Protein AF-A0A9P1BXY3-F1 (afdb_monomer_lite)

Secondary structure (DSSP, 8-state):
-------------TT-----HHHHHHHHHTTSS-HHHHHHHHHHHHHHHHHHHHHHHHHHHHHHHHHHHHHHHHHHTT---SPPP-----THHHHHHHHHHHHHHHHHHHSSS---EEEEE--TTSPPPBHHHHGGGTT-B-TT-S-SSHHHHHHHHHHTT---SEEE---STT-SEESSSEEE----SS-TTTPBPPTT-EEEEEBPPP---

Foldseek 3Di:
DDPPPPPPPPPPQLQDDLCALVNLVVCVVVVVDDPVVSVVVNVVSVVVVVVVVVVVVVVVVVVVVVVVVVVVVVVVVPDPDDDDDPDDDDPPPVVVVVVVVVVVVVVVVVVPAQWQFHKQADDVPDFFDFLQVVLVQQQGFDLVPADPDPVSVCVNCVVSVQDACEEDQDADLQPQKDLRHHGHRHYDRDDNRRDGDDHSMIGGTGHHHRPPD

Organism: NCBI:txid2562237

pLDDT: mean 72.39, std 20.64, range [26.22, 95.56]

Radius of gyration: 24.83 Å; chains: 1; bounding box: 67×44×67 Å

Structure (mmCIF, N/CA/C/O backbone):
data_AF-A0A9P1BXY3-F1
#
_entry.id   AF-A0A9P1BXY3-F1
#
loop_
_atom_site.group_PDB
_atom_site.id
_atom_site.type_symbol
_atom_site.label_atom_id
_atom_site.label_alt_id
_atom_site.label_comp_id
_atom_site.label_asym_id
_atom_site.label_entity_id
_atom_site.label_seq_id
_atom_site.pdbx_PDB_ins_code
_atom_site.Cartn_x
_atom_site.Cartn_y
_atom_site.Cartn_z
_atom_site.occupancy
_atom_site.B_iso_or_equiv
_atom_site.auth_seq_id
_atom_site.auth_comp_id
_atom_site.auth_asym_id
_atom_site.auth_atom_id
_atom_site.pdbx_PDB_model_num
ATOM 1 N N . MET A 1 1 ? 31.381 -21.184 -16.260 1.00 34.25 1 MET A N 1
ATOM 2 C CA . MET A 1 1 ? 30.244 -21.634 -15.432 1.00 34.25 1 MET A CA 1
ATOM 3 C C . MET A 1 1 ? 30.093 -20.609 -14.327 1.00 34.25 1 MET A C 1
ATOM 5 O O . MET A 1 1 ? 30.978 -20.531 -13.490 1.00 34.25 1 MET A O 1
ATOM 9 N N . TRP A 1 2 ? 29.077 -19.753 -14.406 1.00 27.80 2 TRP A N 1
ATOM 10 C CA . TRP A 1 2 ? 28.816 -18.703 -13.421 1.00 27.80 2 TRP A CA 1
ATOM 11 C C . TRP A 1 2 ? 27.475 -19.039 -12.772 1.00 27.80 2 TRP A C 1
ATOM 13 O O . TRP A 1 2 ? 26.447 -19.002 -13.444 1.00 27.80 2 TRP A O 1
ATOM 23 N N . GLU A 1 3 ? 27.490 -19.439 -11.504 1.00 30.25 3 GLU A N 1
ATOM 24 C CA . GLU A 1 3 ? 26.276 -19.575 -10.701 1.00 30.25 3 GLU A CA 1
ATOM 25 C C . GLU A 1 3 ? 25.831 -18.168 -10.293 1.00 30.25 3 GLU A C 1
ATOM 27 O O . GLU A 1 3 ? 26.388 -17.555 -9.382 1.00 30.25 3 GLU A O 1
ATOM 32 N N . ALA A 1 4 ? 24.853 -17.617 -11.010 1.00 31.78 4 ALA A N 1
ATOM 33 C CA . ALA A 1 4 ? 24.177 -16.392 -10.609 1.00 31.78 4 ALA A CA 1
ATOM 34 C C . ALA A 1 4 ? 23.256 -16.710 -9.420 1.00 31.78 4 ALA A C 1
ATOM 36 O O . ALA A 1 4 ? 22.075 -17.009 -9.585 1.00 31.78 4 ALA A O 1
ATOM 37 N N . GLY A 1 5 ? 23.816 -16.694 -8.210 1.00 26.47 5 GLY A N 1
ATOM 38 C CA . GLY A 1 5 ? 23.036 -16.739 -6.981 1.00 26.47 5 GLY A CA 1
ATOM 39 C C . GLY A 1 5 ? 22.174 -15.484 -6.888 1.00 26.47 5 GLY A C 1
ATOM 40 O O . GLY A 1 5 ? 22.693 -14.391 -6.661 1.00 26.47 5 GLY A O 1
ATOM 41 N N . ILE A 1 6 ? 20.860 -15.630 -7.069 1.00 27.89 6 ILE A N 1
ATOM 42 C CA . ILE A 1 6 ? 19.897 -14.564 -6.785 1.00 27.89 6 ILE A CA 1
ATOM 43 C C . ILE A 1 6 ? 19.942 -14.325 -5.276 1.00 27.89 6 ILE A C 1
ATOM 45 O O . ILE A 1 6 ? 19.332 -15.043 -4.482 1.00 27.89 6 ILE A O 1
ATOM 49 N N . ARG A 1 7 ? 20.720 -13.324 -4.869 1.00 26.22 7 ARG A N 1
ATOM 50 C CA . ARG A 1 7 ? 20.740 -12.816 -3.505 1.00 26.22 7 ARG A CA 1
ATOM 51 C C . ARG A 1 7 ? 19.451 -12.021 -3.324 1.00 26.22 7 ARG A C 1
ATOM 53 O O . ARG A 1 7 ? 19.393 -10.849 -3.677 1.00 26.22 7 ARG A O 1
ATOM 60 N N . MET A 1 8 ? 18.399 -12.670 -2.828 1.00 30.39 8 MET A N 1
ATOM 61 C CA . MET A 1 8 ? 17.238 -11.942 -2.322 1.00 30.39 8 MET A CA 1
ATOM 62 C C . MET A 1 8 ? 17.687 -11.208 -1.059 1.00 30.39 8 MET A C 1
ATOM 64 O O . MET A 1 8 ? 17.700 -11.773 0.032 1.00 30.39 8 MET A O 1
ATOM 68 N N . GLU A 1 9 ? 18.147 -9.967 -1.218 1.00 29.34 9 GLU A N 1
ATOM 69 C CA . GLU A 1 9 ? 18.295 -9.056 -0.092 1.00 29.34 9 GLU A CA 1
ATOM 70 C C . GLU A 1 9 ? 16.908 -8.870 0.516 1.00 29.34 9 GLU A C 1
ATOM 72 O O . GLU A 1 9 ? 16.022 -8.255 -0.066 1.00 29.34 9 GLU A O 1
ATOM 77 N N . THR A 1 10 ? 16.712 -9.451 1.697 1.00 33.19 10 THR A N 1
ATOM 78 C CA . THR A 1 10 ? 15.476 -9.415 2.482 1.00 33.19 10 THR A CA 1
ATOM 79 C C . THR A 1 10 ? 15.229 -8.037 3.100 1.00 33.19 10 THR A C 1
ATOM 81 O O . THR A 1 10 ? 14.820 -7.935 4.258 1.00 33.19 10 THR A O 1
ATOM 84 N N . ASN A 1 11 ? 15.477 -6.964 2.350 1.00 33.31 11 ASN A N 1
ATOM 85 C CA . ASN A 1 11 ? 14.918 -5.650 2.629 1.00 33.31 11 ASN A CA 1
ATOM 86 C C . ASN A 1 11 ? 13.443 -5.708 2.215 1.00 33.31 11 ASN A C 1
ATOM 88 O O . ASN A 1 11 ? 13.044 -5.171 1.185 1.00 33.31 11 ASN A O 1
ATOM 92 N N . TYR A 1 12 ? 12.645 -6.438 2.998 1.00 40.59 12 TYR A N 1
ATOM 93 C CA . TYR A 1 12 ? 11.191 -6.469 2.885 1.00 40.59 12 TYR A CA 1
ATOM 94 C C . TYR A 1 12 ? 10.664 -5.060 3.186 1.00 40.59 12 TYR A C 1
ATOM 96 O O . TYR A 1 12 ? 10.292 -4.743 4.313 1.00 40.59 12 TYR A O 1
ATOM 104 N N . ARG A 1 13 ? 10.694 -4.184 2.177 1.00 43.75 13 ARG A N 1
ATOM 105 C CA . ARG A 1 13 ? 9.944 -2.930 2.170 1.00 43.75 13 ARG A CA 1
ATOM 106 C C . ARG A 1 13 ? 8.462 -3.299 2.173 1.00 43.75 13 ARG A C 1
ATOM 108 O O . ARG A 1 13 ? 8.069 -4.257 1.510 1.00 43.75 13 ARG A O 1
ATOM 115 N N . ALA A 1 14 ? 7.681 -2.582 2.979 1.00 42.97 14 ALA A N 1
ATOM 116 C CA . ALA A 1 14 ? 6.351 -2.937 3.486 1.00 42.97 14 ALA A CA 1
ATOM 117 C C . ALA A 1 14 ? 5.219 -2.969 2.433 1.00 42.97 14 ALA A C 1
ATOM 119 O O . ALA A 1 14 ? 4.173 -2.362 2.582 1.00 42.97 14 ALA A O 1
ATOM 120 N N . CYS A 1 15 ? 5.444 -3.670 1.331 1.00 42.12 15 CYS A N 1
ATOM 121 C CA . CYS A 1 15 ? 4.587 -3.703 0.156 1.00 42.12 15 CYS A CA 1
ATOM 122 C C . CYS A 1 15 ? 4.429 -5.126 -0.409 1.00 42.12 15 CYS A C 1
ATOM 124 O O . CYS A 1 15 ? 3.712 -5.340 -1.384 1.00 42.12 15 CYS A O 1
ATOM 126 N N . SER A 1 16 ? 5.085 -6.125 0.190 1.00 46.97 16 SER A N 1
ATOM 127 C CA . SER A 1 16 ? 4.916 -7.519 -0.205 1.00 46.97 16 SER A CA 1
ATOM 128 C C . SER A 1 16 ? 3.589 -8.053 0.330 1.00 46.97 16 SER A C 1
ATOM 130 O O . SER A 1 16 ? 3.390 -8.091 1.545 1.00 46.97 16 SER A O 1
ATOM 132 N N . PHE A 1 17 ? 2.718 -8.519 -0.570 1.00 47.34 17 PHE A N 1
ATOM 133 C CA . PHE A 1 17 ? 1.576 -9.380 -0.243 1.00 47.34 17 PHE A CA 1
ATOM 134 C C . PHE A 1 17 ? 1.943 -10.389 0.856 1.00 47.34 17 PHE A C 1
ATOM 136 O O . PHE A 1 17 ? 3.063 -10.914 0.813 1.00 47.34 17 PHE A O 1
ATOM 143 N N . PRO A 1 18 ? 1.032 -10.706 1.799 1.00 59.00 18 PRO A N 1
ATOM 144 C CA . PRO A 1 18 ? 1.317 -11.688 2.834 1.00 59.00 18 PRO A CA 1
ATOM 145 C C . PRO A 1 18 ? 1.782 -12.976 2.160 1.00 59.00 18 PRO A C 1
ATOM 147 O O . PRO A 1 18 ? 1.073 -13.572 1.346 1.00 59.00 18 PRO A O 1
ATOM 150 N N . ILE A 1 19 ? 3.025 -13.365 2.436 1.00 68.50 19 ILE A N 1
ATOM 151 C CA . ILE A 1 19 ? 3.578 -14.598 1.903 1.00 68.50 19 ILE A CA 1
ATOM 152 C C . ILE A 1 19 ? 2.784 -15.741 2.536 1.00 68.50 19 ILE A C 1
ATOM 154 O O . ILE A 1 19 ? 2.935 -16.043 3.720 1.00 68.50 19 ILE A O 1
ATOM 158 N N . THR A 1 20 ? 1.913 -16.363 1.745 1.00 75.38 20 THR A N 1
ATOM 159 C CA . THR A 1 20 ? 1.174 -17.545 2.177 1.00 75.38 20 THR A CA 1
ATOM 160 C C . THR A 1 20 ? 2.092 -18.771 2.153 1.00 75.38 20 THR A C 1
ATOM 162 O O . THR A 1 20 ? 2.995 -18.854 1.308 1.00 75.38 20 THR A O 1
ATOM 165 N N . PRO A 1 21 ? 1.871 -19.752 3.046 1.00 77.06 21 PRO A N 1
ATOM 166 C CA . PRO A 1 21 ? 2.587 -21.027 3.011 1.00 77.06 21 PRO A CA 1
ATOM 167 C C . PRO A 1 21 ? 2.569 -21.692 1.624 1.00 77.06 21 PRO A C 1
ATOM 169 O O . PRO A 1 21 ? 3.594 -22.202 1.173 1.00 77.06 21 PRO A O 1
ATOM 172 N N . ASP A 1 22 ? 1.444 -21.610 0.908 1.00 76.25 22 ASP A N 1
ATOM 173 C CA . ASP A 1 22 ? 1.285 -22.198 -0.429 1.00 76.25 22 ASP A CA 1
ATOM 174 C C . ASP A 1 22 ? 2.169 -21.522 -1.477 1.00 76.25 22 ASP A C 1
ATOM 176 O O . ASP A 1 22 ? 2.794 -22.194 -2.304 1.00 76.25 22 ASP A O 1
ATOM 180 N N . ARG A 1 23 ? 2.300 -20.191 -1.407 1.00 79.00 23 ARG A N 1
ATOM 181 C CA . ARG A 1 23 ? 3.184 -19.438 -2.302 1.00 79.00 23 ARG A CA 1
ATOM 182 C C . ARG A 1 23 ? 4.646 -19.831 -2.096 1.00 79.00 23 ARG A C 1
ATOM 184 O O . ARG A 1 23 ? 5.369 -19.982 -3.078 1.00 79.00 23 ARG A O 1
ATOM 191 N N . ILE A 1 24 ? 5.079 -20.040 -0.851 1.00 85.38 24 ILE A N 1
ATOM 192 C CA . ILE A 1 24 ? 6.454 -20.475 -0.544 1.00 85.38 24 ILE A CA 1
ATOM 193 C C . ILE A 1 24 ? 6.708 -21.874 -1.097 1.00 85.38 24 ILE A C 1
ATOM 195 O O . ILE A 1 24 ? 7.730 -22.105 -1.745 1.00 85.38 24 ILE A O 1
ATOM 199 N N . THR A 1 25 ? 5.764 -22.792 -0.883 1.00 82.00 25 THR A N 1
ATOM 200 C CA . THR A 1 25 ? 5.848 -24.157 -1.410 1.00 82.00 25 THR A CA 1
ATOM 201 C C . THR A 1 25 ? 5.963 -24.156 -2.934 1.00 82.00 25 THR A C 1
ATOM 203 O O . THR A 1 25 ? 6.816 -24.855 -3.476 1.00 82.00 25 THR A O 1
ATOM 206 N N . ASN A 1 26 ? 5.180 -23.329 -3.634 1.00 79.88 26 ASN 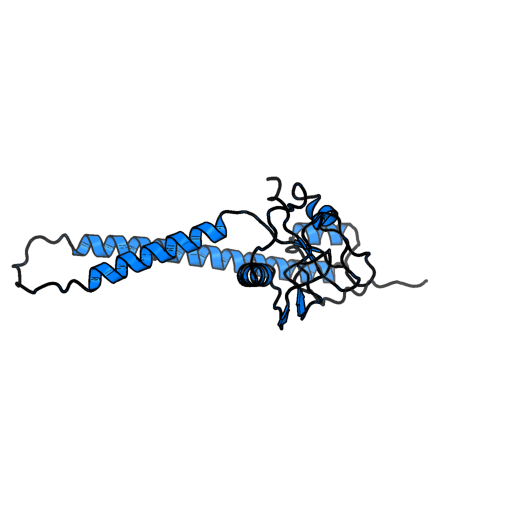A N 1
ATOM 207 C CA . ASN A 1 26 ? 5.253 -23.205 -5.093 1.00 79.88 26 ASN A CA 1
ATOM 208 C C . ASN A 1 26 ? 6.610 -22.644 -5.568 1.00 79.88 26 ASN A C 1
ATOM 210 O O . ASN A 1 26 ? 7.225 -23.181 -6.493 1.00 79.88 26 ASN A O 1
ATOM 214 N N . LEU A 1 27 ? 7.123 -21.602 -4.905 1.00 80.06 27 LEU A N 1
ATOM 215 C CA . LEU A 1 27 ? 8.445 -21.042 -5.211 1.00 80.06 27 LEU A CA 1
ATOM 216 C C . LEU A 1 27 ? 9.557 -22.083 -5.029 1.00 80.06 27 LEU A C 1
ATOM 218 O O . LEU A 1 27 ? 10.494 -22.134 -5.826 1.00 80.06 27 LEU A O 1
ATOM 222 N N . TRP A 1 28 ? 9.450 -22.926 -4.003 1.00 88.38 28 TRP A N 1
ATOM 223 C CA . TRP A 1 28 ? 10.397 -24.011 -3.770 1.00 88.38 28 TRP A CA 1
ATOM 224 C C . TRP A 1 28 ? 10.293 -25.108 -4.836 1.00 88.38 28 TRP A C 1
ATOM 226 O O . TRP A 1 28 ? 11.306 -25.495 -5.414 1.00 88.38 28 TRP A O 1
ATOM 236 N N . GLN A 1 29 ? 9.078 -25.563 -5.157 1.00 87.56 29 GLN A N 1
ATOM 237 C CA . GLN A 1 29 ? 8.838 -26.594 -6.176 1.00 87.56 29 GLN A CA 1
ATOM 238 C C . GLN A 1 29 ? 9.310 -26.172 -7.572 1.00 87.56 29 GLN A C 1
ATOM 240 O O . GLN A 1 29 ? 9.784 -27.003 -8.341 1.00 87.56 29 GLN A O 1
ATOM 245 N N . THR A 1 30 ? 9.215 -24.881 -7.891 1.00 90.62 30 THR A N 1
ATOM 246 C CA . THR A 1 30 ? 9.691 -24.321 -9.167 1.00 90.62 30 THR A CA 1
ATOM 247 C C . THR A 1 30 ? 11.198 -24.049 -9.190 1.00 90.62 30 THR A C 1
ATOM 249 O O . THR A 1 30 ? 11.707 -23.549 -10.191 1.00 90.62 30 THR A O 1
ATOM 252 N N . GLY A 1 31 ? 11.923 -24.352 -8.106 1.00 89.62 31 GLY A N 1
ATOM 253 C CA . GLY A 1 31 ? 13.363 -24.108 -7.996 1.00 89.62 31 GLY A CA 1
ATOM 254 C C . GLY A 1 31 ? 13.740 -22.625 -7.942 1.00 89.62 31 GLY A C 1
ATOM 255 O O . GLY A 1 31 ? 14.912 -22.289 -8.088 1.00 89.62 31 GLY A O 1
ATOM 256 N N . LYS A 1 32 ? 12.766 -21.726 -7.732 1.00 85.81 32 LYS A N 1
ATOM 257 C CA . LYS A 1 32 ? 12.999 -20.275 -7.644 1.00 85.81 32 LYS A CA 1
ATOM 258 C C . LYS A 1 32 ? 13.645 -19.860 -6.326 1.00 85.81 32 LYS A C 1
ATOM 260 O O . LYS A 1 32 ? 14.239 -18.789 -6.250 1.00 85.81 32 LYS A O 1
ATOM 265 N N . VAL A 1 33 ? 13.527 -20.689 -5.290 1.00 86.81 33 VAL A N 1
ATOM 266 C CA . VAL A 1 33 ? 14.154 -20.474 -3.981 1.00 86.81 33 VAL A CA 1
ATOM 267 C C . VAL A 1 33 ? 14.828 -21.742 -3.483 1.00 86.81 33 VAL A C 1
ATOM 269 O O . VAL A 1 33 ? 14.362 -22.856 -3.727 1.00 86.81 33 VAL A O 1
ATOM 272 N N . SER A 1 34 ? 15.926 -21.564 -2.746 1.00 92.00 34 SER A N 1
ATOM 273 C CA . SER A 1 34 ? 16.600 -22.677 -2.082 1.00 92.00 34 SER A CA 1
ATOM 274 C C . SER A 1 34 ? 15.691 -23.312 -1.021 1.00 92.00 34 SER A C 1
ATOM 276 O O . SER A 1 34 ? 14.809 -22.655 -0.459 1.00 92.00 34 SER A O 1
ATOM 278 N N . LYS A 1 35 ? 15.928 -24.591 -0.712 1.00 91.69 35 LYS A N 1
ATOM 279 C CA . LYS A 1 35 ? 15.200 -25.315 0.340 1.00 91.69 35 LYS A CA 1
ATOM 280 C C . LYS A 1 35 ? 15.312 -24.619 1.702 1.00 91.69 35 LYS A C 1
ATOM 282 O O . LYS A 1 35 ? 14.321 -24.546 2.430 1.00 91.69 35 LYS A O 1
ATOM 287 N N . ASP A 1 36 ? 16.486 -24.086 2.030 1.00 90.50 36 ASP A N 1
ATOM 288 C CA . ASP A 1 36 ? 16.735 -23.430 3.316 1.00 90.50 36 ASP A CA 1
ATOM 289 C C . ASP A 1 36 ? 15.984 -22.097 3.404 1.00 90.50 36 ASP A C 1
ATOM 291 O O . ASP A 1 36 ? 15.291 -21.840 4.390 1.00 90.50 36 ASP A O 1
ATOM 295 N N . THR A 1 37 ? 16.013 -21.300 2.328 1.00 86.88 37 THR A N 1
ATOM 296 C CA . THR A 1 37 ? 15.234 -20.056 2.220 1.00 86.88 37 THR A CA 1
ATOM 297 C C . THR A 1 37 ? 13.734 -20.332 2.320 1.00 86.88 37 THR A C 1
ATOM 299 O O . THR A 1 37 ? 13.038 -19.678 3.094 1.00 86.88 37 THR A O 1
ATOM 302 N N . ALA A 1 38 ? 13.232 -21.335 1.592 1.00 86.50 38 ALA A N 1
ATOM 303 C CA . ALA A 1 38 ? 11.827 -21.726 1.650 1.00 86.50 38 ALA A CA 1
ATOM 304 C C . ALA A 1 38 ? 11.415 -22.172 3.060 1.00 86.50 38 ALA A C 1
ATOM 306 O O . ALA A 1 38 ? 10.370 -21.767 3.560 1.00 86.50 38 ALA A O 1
ATOM 307 N N . THR A 1 39 ? 12.258 -22.954 3.737 1.00 88.38 39 THR A N 1
ATOM 308 C CA . THR A 1 39 ? 11.998 -23.411 5.110 1.00 88.38 39 THR A CA 1
ATOM 309 C C . THR A 1 39 ? 11.925 -22.233 6.079 1.00 88.38 39 THR A C 1
ATOM 311 O O . THR A 1 39 ? 11.006 -22.157 6.896 1.00 88.38 39 THR A O 1
ATOM 314 N N . GLN A 1 40 ? 12.859 -21.287 5.982 1.00 87.75 40 GLN A N 1
ATOM 315 C CA . GLN A 1 40 ? 12.886 -20.113 6.851 1.00 87.75 40 GLN A CA 1
ATOM 316 C C . GLN A 1 40 ? 11.653 -19.223 6.648 1.00 87.75 40 GLN A C 1
ATOM 318 O O . GLN A 1 40 ? 11.004 -18.848 7.629 1.00 87.75 40 GLN A O 1
ATOM 323 N N . GLU A 1 41 ? 11.296 -18.926 5.396 1.00 83.19 41 GLU A N 1
ATOM 324 C CA . GLU A 1 41 ? 10.112 -18.115 5.098 1.00 83.19 41 GLU A CA 1
ATOM 325 C C . GLU A 1 41 ? 8.820 -18.844 5.478 1.00 83.19 41 GLU A C 1
ATOM 327 O O . GLU A 1 41 ? 7.895 -18.219 5.992 1.00 83.19 41 GLU A O 1
ATOM 332 N N . TYR A 1 42 ? 8.767 -20.173 5.347 1.00 85.50 42 TYR A N 1
ATOM 333 C CA . TYR A 1 42 ? 7.617 -20.969 5.787 1.00 85.50 42 TYR A CA 1
ATOM 334 C C . TYR A 1 42 ? 7.412 -20.858 7.297 1.00 85.50 42 TYR A C 1
ATOM 336 O O . TYR A 1 42 ? 6.297 -20.641 7.774 1.00 85.50 42 TYR A O 1
ATOM 344 N N . MET A 1 43 ? 8.497 -20.946 8.067 1.00 84.62 43 MET A N 1
ATOM 345 C CA . MET A 1 43 ? 8.442 -20.789 9.519 1.00 84.62 43 MET A CA 1
ATOM 346 C C . MET A 1 43 ? 8.058 -19.362 9.924 1.00 84.62 43 MET A C 1
ATOM 348 O O . MET A 1 43 ? 7.281 -19.186 10.867 1.00 84.62 43 MET A O 1
ATOM 352 N N . ARG A 1 44 ? 8.539 -18.344 9.197 1.00 81.31 44 ARG A N 1
ATOM 353 C CA . ARG A 1 44 ? 8.129 -16.948 9.401 1.00 81.31 44 ARG A CA 1
ATOM 354 C C . ARG A 1 44 ? 6.634 -16.772 9.116 1.00 81.31 44 ARG A C 1
ATOM 356 O O . ARG A 1 44 ? 5.920 -16.288 9.992 1.00 81.31 44 ARG A O 1
ATOM 363 N N . ALA A 1 45 ? 6.144 -17.230 7.964 1.00 78.62 45 ALA A N 1
ATOM 364 C CA . ALA A 1 45 ? 4.727 -17.181 7.597 1.00 78.62 45 ALA A CA 1
ATOM 365 C C . ALA A 1 45 ? 3.849 -17.894 8.638 1.00 78.62 45 ALA A C 1
ATOM 367 O O . ALA A 1 45 ? 2.871 -17.329 9.125 1.00 78.62 45 ALA A O 1
ATOM 368 N N . LYS A 1 46 ? 4.253 -19.089 9.084 1.00 82.12 46 LYS A N 1
ATOM 369 C CA . LYS A 1 46 ? 3.557 -19.838 10.140 1.00 82.12 46 LYS A CA 1
ATOM 370 C C . LYS A 1 46 ? 3.494 -19.066 11.463 1.00 82.12 46 LYS A C 1
ATOM 372 O O . LYS A 1 46 ? 2.462 -19.092 12.132 1.00 82.12 46 LYS A O 1
ATOM 377 N N . LYS A 1 47 ? 4.565 -18.357 11.840 1.00 82.38 47 LYS A N 1
ATOM 378 C CA . LYS A 1 47 ? 4.582 -17.496 13.034 1.00 82.38 47 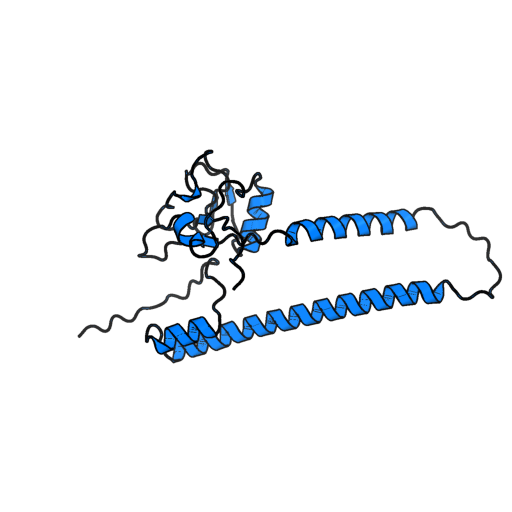LYS A CA 1
ATOM 379 C C . LYS A 1 47 ? 3.586 -16.337 12.909 1.00 82.38 47 LYS A C 1
ATOM 381 O O . LYS A 1 47 ? 2.888 -16.057 13.880 1.00 82.38 47 LYS A O 1
ATOM 386 N N . HIS A 1 48 ? 3.486 -15.708 11.736 1.00 74.88 48 HIS A N 1
ATOM 387 C CA . HIS A 1 48 ? 2.500 -14.650 11.480 1.00 74.88 48 HIS A CA 1
ATOM 388 C C . HIS A 1 48 ? 1.062 -15.170 11.548 1.00 74.88 48 HIS A C 1
ATOM 390 O O . HIS A 1 48 ? 0.238 -14.567 12.231 1.00 74.88 48 HIS A O 1
ATOM 396 N N . VAL A 1 49 ? 0.776 -16.318 10.923 1.00 78.50 49 VAL A N 1
ATOM 397 C CA . VAL A 1 49 ? -0.549 -16.957 10.997 1.00 78.50 49 VAL A CA 1
ATOM 398 C C . VAL A 1 49 ? -0.919 -17.271 12.444 1.00 78.50 49 VAL A C 1
ATOM 400 O O . VAL A 1 49 ? -2.026 -16.963 12.873 1.00 78.50 49 VAL A O 1
ATOM 403 N N . LYS A 1 50 ? 0.015 -17.819 13.233 1.00 84.94 50 LYS A N 1
ATOM 404 C CA . LYS A 1 50 ? -0.237 -18.080 14.654 1.00 84.94 50 LYS A CA 1
ATOM 405 C C . LYS A 1 50 ? -0.561 -16.793 15.421 1.00 84.94 50 LYS A C 1
ATOM 407 O O . LYS A 1 50 ? -1.536 -16.771 16.157 1.00 84.94 50 LYS A O 1
ATOM 412 N N . ALA A 1 51 ? 0.225 -15.731 15.234 1.00 73.94 51 ALA A N 1
ATOM 413 C CA . ALA A 1 51 ? -0.013 -14.453 15.904 1.00 73.94 51 ALA A CA 1
ATOM 414 C C . ALA A 1 51 ? -1.383 -13.852 15.543 1.00 73.94 51 ALA A C 1
ATOM 416 O O . ALA A 1 51 ? -2.061 -13.303 16.407 1.00 73.94 51 ALA A O 1
ATOM 417 N N . TYR A 1 52 ? -1.810 -13.996 14.285 1.00 72.25 52 TYR A N 1
ATOM 418 C CA . TYR A 1 52 ? -3.144 -13.594 13.849 1.00 72.25 52 TYR A CA 1
ATOM 419 C C . TYR A 1 52 ? -4.244 -14.406 14.547 1.00 72.25 52 TYR A C 1
ATOM 421 O O . TYR A 1 52 ? -5.171 -13.818 15.097 1.00 72.25 52 TYR A O 1
ATOM 429 N N . LEU A 1 53 ? -4.124 -15.737 14.587 1.00 81.81 53 LEU A N 1
ATOM 430 C CA . LEU A 1 53 ? -5.096 -16.605 15.263 1.00 81.81 53 LEU A CA 1
ATOM 431 C C . LEU A 1 53 ? -5.186 -16.314 16.766 1.00 81.81 53 LEU A C 1
ATOM 433 O O . LEU A 1 53 ? -6.290 -16.218 17.297 1.00 81.81 53 LEU A O 1
ATOM 437 N N . ASP A 1 54 ? -4.047 -16.104 17.431 1.00 82.56 54 ASP A N 1
ATOM 438 C CA . ASP A 1 54 ? -4.004 -15.717 18.845 1.00 82.56 54 ASP A CA 1
ATOM 439 C C . ASP A 1 54 ? -4.736 -14.374 19.070 1.00 82.56 54 ASP A C 1
ATOM 441 O O . ASP A 1 54 ? -5.448 -14.205 20.061 1.00 82.56 54 ASP A O 1
ATOM 445 N N . ASN A 1 55 ? -4.601 -13.422 18.136 1.00 79.38 55 ASN A N 1
ATOM 446 C CA . ASN A 1 55 ? -5.300 -12.137 18.194 1.00 79.38 55 ASN A CA 1
ATOM 447 C C . ASN A 1 55 ? -6.819 -12.290 17.998 1.00 79.38 55 ASN A C 1
ATOM 449 O O . ASN A 1 55 ? -7.604 -11.707 18.744 1.00 79.38 55 ASN A O 1
ATOM 453 N N . VAL A 1 56 ? -7.248 -13.109 17.032 1.00 79.31 56 VAL A N 1
ATOM 454 C CA . VAL A 1 56 ? -8.672 -13.421 16.815 1.00 79.31 56 VAL A CA 1
ATOM 455 C C . VAL A 1 56 ? -9.281 -14.068 18.063 1.00 79.31 56 VAL A C 1
ATOM 457 O O . VAL A 1 56 ? -10.356 -13.663 18.507 1.00 79.31 56 VAL A O 1
ATOM 460 N N . GLU A 1 57 ? -8.583 -15.026 18.677 1.00 89.88 57 GLU A N 1
ATOM 461 C CA . GLU A 1 57 ? -9.038 -15.672 19.911 1.00 89.88 57 GLU A CA 1
ATOM 462 C C . GLU A 1 57 ? -9.147 -14.672 21.072 1.00 89.88 57 GLU A C 1
ATOM 464 O O . GLU A 1 57 ? -10.134 -14.682 21.814 1.00 89.88 57 GLU A O 1
ATOM 469 N N . PHE A 1 58 ? -8.165 -13.778 21.220 1.00 89.75 58 PHE A N 1
ATOM 470 C CA . PHE A 1 58 ? -8.202 -12.716 22.223 1.00 89.75 58 PHE A CA 1
ATOM 471 C C . PHE A 1 58 ? -9.444 -11.827 22.069 1.00 89.75 58 PHE A C 1
ATOM 473 O O . PHE A 1 58 ? -10.155 -11.595 23.052 1.00 89.75 58 PHE A O 1
ATOM 480 N N . HIS A 1 59 ? -9.748 -11.381 20.848 1.00 80.19 59 HIS A N 1
ATOM 481 C CA . HIS A 1 59 ? -10.928 -10.558 20.574 1.00 80.19 59 HIS A CA 1
ATOM 482 C C . HIS A 1 59 ? -12.240 -11.307 20.840 1.00 80.19 59 HIS A C 1
ATOM 484 O O . HIS A 1 59 ? -13.120 -10.767 21.509 1.00 80.19 59 HIS A O 1
ATOM 490 N N . SER A 1 60 ? -12.340 -12.577 20.439 1.00 87.12 60 SER A N 1
ATOM 491 C CA . SER A 1 60 ? -13.517 -13.410 20.722 1.00 87.12 60 SER A CA 1
ATOM 492 C C . SER A 1 60 ? -13.769 -13.581 22.231 1.00 87.12 60 SER A C 1
ATOM 494 O O . SER A 1 60 ? -14.902 -13.458 22.716 1.00 87.12 60 SER A O 1
ATOM 496 N N . ARG A 1 61 ? -12.705 -13.791 23.021 1.00 89.31 61 ARG A N 1
ATOM 497 C CA . ARG A 1 61 ? -12.797 -13.853 24.491 1.00 89.31 61 ARG A CA 1
ATOM 498 C C . ARG A 1 61 ? -13.211 -12.512 25.093 1.00 89.31 61 ARG A C 1
ATOM 500 O O . ARG A 1 61 ? -13.998 -12.486 26.039 1.00 89.31 61 ARG A O 1
ATOM 507 N N . PHE A 1 62 ? -12.688 -11.408 24.566 1.00 89.25 62 PHE A N 1
ATOM 508 C CA . PHE A 1 62 ? -13.035 -10.067 25.026 1.00 89.25 62 PHE A CA 1
ATOM 509 C C . PHE A 1 62 ? -14.525 -9.765 24.817 1.00 89.25 62 PHE A C 1
ATOM 511 O O . PHE A 1 62 ? -15.193 -9.338 25.758 1.00 89.25 62 PHE A O 1
ATOM 518 N N . GLU A 1 63 ? -15.064 -10.063 23.634 1.00 88.00 63 GLU A N 1
ATOM 519 C CA . GLU A 1 63 ? -16.490 -9.900 23.325 1.00 88.00 63 GLU A CA 1
ATOM 520 C C . GLU A 1 63 ? -17.377 -10.749 24.241 1.00 88.00 63 GLU A C 1
ATOM 522 O O . GLU A 1 63 ? -18.360 -10.253 24.794 1.00 88.00 63 GLU A O 1
ATOM 527 N N . THR A 1 64 ? -16.987 -12.003 24.483 1.00 90.62 64 THR A N 1
ATOM 528 C CA . THR A 1 64 ? -17.717 -12.908 25.384 1.00 90.62 64 THR A CA 1
ATOM 529 C C . THR A 1 64 ? -17.743 -12.370 26.818 1.00 90.62 64 THR A C 1
ATOM 531 O O . THR A 1 64 ? -18.799 -12.320 27.452 1.00 90.62 64 THR A O 1
ATOM 534 N N . ASN A 1 65 ? -16.600 -11.909 27.333 1.00 87.38 65 ASN A N 1
ATOM 535 C CA . ASN A 1 65 ? -16.511 -11.331 28.675 1.00 87.38 65 ASN A CA 1
ATOM 536 C C . ASN A 1 65 ? -17.308 -10.028 28.794 1.00 87.38 65 ASN A C 1
ATOM 538 O O . ASN A 1 65 ? -17.957 -9.791 29.815 1.00 87.38 65 ASN A O 1
ATOM 542 N N . PHE A 1 66 ? -17.294 -9.197 27.752 1.00 90.38 66 PHE A N 1
ATOM 543 C CA . PHE A 1 66 ? -18.087 -7.975 27.699 1.00 90.38 66 PHE A CA 1
ATOM 544 C C . PHE A 1 66 ? -19.593 -8.279 27.718 1.00 90.38 66 PHE A C 1
ATOM 546 O O . PHE A 1 66 ? -20.336 -7.682 28.502 1.00 90.38 66 PHE A O 1
ATOM 553 N N . ALA A 1 67 ? -20.039 -9.263 26.932 1.00 86.81 67 ALA A N 1
ATOM 554 C CA . ALA A 1 67 ? -21.425 -9.723 26.930 1.00 86.81 67 ALA A CA 1
ATOM 555 C C . ALA A 1 67 ? -21.848 -10.251 28.313 1.00 86.81 67 ALA A C 1
ATOM 557 O O . ALA A 1 67 ? -22.886 -9.840 28.837 1.00 86.81 67 ALA A O 1
ATOM 558 N N . LEU A 1 68 ? -21.021 -11.077 28.962 1.00 87.44 68 LEU A N 1
ATOM 559 C CA . LEU A 1 68 ? -21.289 -11.579 30.315 1.00 87.44 68 LEU A CA 1
ATOM 560 C C . LEU A 1 68 ? -21.354 -10.457 31.362 1.00 87.44 68 LEU A C 1
ATOM 562 O O . LEU A 1 68 ? -22.260 -10.453 32.198 1.00 87.44 68 LEU A O 1
ATOM 566 N N . ALA A 1 69 ? -20.449 -9.477 31.300 1.00 85.06 69 ALA A N 1
ATOM 567 C CA . ALA A 1 69 ? -20.468 -8.320 32.196 1.00 85.06 69 ALA A CA 1
ATOM 568 C C . ALA A 1 69 ? -21.750 -7.485 32.027 1.00 85.06 69 ALA A C 1
ATOM 570 O O . ALA A 1 69 ? -22.339 -7.042 33.016 1.00 85.06 69 ALA A O 1
ATOM 571 N N . SER A 1 70 ? -22.221 -7.322 30.786 1.00 83.19 70 SER A N 1
ATOM 572 C CA . SER A 1 70 ? -23.471 -6.611 30.499 1.00 83.19 70 SER A CA 1
ATOM 573 C C . SER A 1 70 ? -24.702 -7.335 31.065 1.00 83.19 70 SER A C 1
ATOM 575 O O . SER A 1 70 ? -25.580 -6.696 31.644 1.00 83.19 70 SER A O 1
ATOM 577 N N . LEU A 1 71 ? -24.734 -8.672 31.003 1.00 82.38 71 LEU A N 1
ATOM 578 C CA . LEU A 1 71 ? -25.805 -9.486 31.586 1.00 82.38 71 LEU A CA 1
ATOM 579 C C . LEU A 1 71 ? -25.766 -9.484 33.122 1.00 82.38 71 LEU A C 1
ATOM 581 O O . LEU A 1 71 ? -26.814 -9.394 33.765 1.00 82.38 71 LEU A O 1
ATOM 585 N N . GLY A 1 72 ? -24.574 -9.523 33.724 1.00 77.25 72 GLY A N 1
ATOM 586 C CA . GLY A 1 72 ? -24.401 -9.425 35.177 1.00 77.25 72 GLY A CA 1
ATOM 587 C C . GLY A 1 72 ? -24.903 -8.094 35.748 1.00 77.25 72 GLY A C 1
ATOM 588 O O . GLY A 1 72 ? -25.563 -8.075 36.789 1.00 77.25 72 GLY A O 1
ATOM 589 N N . ALA A 1 73 ? -24.681 -6.988 35.029 1.00 67.94 73 ALA A N 1
ATOM 590 C CA . ALA A 1 73 ? -25.224 -5.679 35.395 1.00 67.94 73 ALA A CA 1
ATOM 591 C C . ALA A 1 73 ? -26.766 -5.651 35.377 1.00 67.94 73 ALA A C 1
ATOM 593 O O . ALA A 1 73 ? -27.383 -4.980 36.205 1.00 67.94 73 ALA A O 1
ATOM 594 N N . ILE A 1 74 ? -27.399 -6.417 34.482 1.00 60.19 74 ILE A N 1
ATOM 595 C CA . ILE A 1 74 ? -28.863 -6.539 34.402 1.00 60.19 74 ILE A CA 1
ATOM 596 C C . ILE A 1 74 ? -29.410 -7.412 35.543 1.00 60.19 74 ILE A C 1
ATOM 598 O O . ILE A 1 74 ? -30.448 -7.086 36.121 1.00 60.19 74 ILE A O 1
ATOM 602 N N . ALA A 1 75 ? -28.713 -8.491 35.912 1.00 59.66 75 ALA A N 1
ATOM 603 C CA . ALA A 1 75 ? -29.139 -9.381 36.995 1.00 59.66 75 ALA A CA 1
ATOM 604 C C . ALA A 1 75 ? -29.132 -8.688 38.372 1.00 59.66 75 ALA A C 1
ATOM 606 O O . ALA A 1 75 ? -30.030 -8.920 39.182 1.00 59.66 75 ALA A O 1
ATOM 607 N N . PHE A 1 76 ? -28.183 -7.777 38.622 1.00 53.66 76 PHE A N 1
ATOM 608 C CA . PHE A 1 76 ? -28.118 -7.021 39.882 1.00 53.66 76 PHE A CA 1
ATOM 609 C C . PHE A 1 76 ? -29.224 -5.957 40.016 1.00 53.66 76 PHE A C 1
ATOM 611 O O . PHE A 1 76 ? -29.604 -5.594 41.127 1.00 53.66 76 PHE A O 1
ATOM 618 N N . ALA A 1 77 ? -29.800 -5.495 38.902 1.00 56.22 77 ALA A N 1
ATOM 619 C CA . ALA A 1 77 ? -30.891 -4.518 38.899 1.00 56.22 77 ALA A CA 1
ATOM 620 C C . ALA A 1 77 ? -32.270 -5.121 39.240 1.00 56.22 77 ALA A C 1
ATOM 622 O O . ALA A 1 77 ? -33.254 -4.388 39.328 1.00 56.22 77 ALA A O 1
ATOM 623 N N . ARG A 1 78 ? -32.368 -6.447 39.418 1.00 52.47 78 ARG A N 1
ATOM 624 C CA . ARG A 1 78 ? -33.650 -7.163 39.502 1.00 52.47 78 ARG A CA 1
ATOM 625 C C . ARG A 1 78 ? -33.937 -7.839 40.843 1.00 52.47 78 ARG A C 1
ATOM 627 O O . ARG A 1 78 ? -34.819 -8.687 40.883 1.00 52.47 78 ARG A O 1
ATOM 634 N N . SER A 1 79 ? -33.253 -7.461 41.926 1.00 45.62 79 SER A N 1
ATOM 635 C CA . SER A 1 79 ? -33.598 -7.926 43.279 1.00 45.62 79 SER A CA 1
ATOM 636 C C . SER A 1 79 ? -34.673 -7.016 43.899 1.00 45.62 79 SER A C 1
ATOM 638 O O . SER A 1 79 ? -34.359 -5.885 44.281 1.00 45.62 79 SER A O 1
ATOM 640 N N . PRO A 1 80 ? -35.948 -7.442 43.995 1.00 56.88 80 PRO A N 1
ATOM 641 C CA . PRO A 1 80 ? -37.039 -6.606 44.464 1.00 56.88 80 PRO A CA 1
ATOM 642 C C . PRO A 1 80 ? -37.340 -6.957 45.920 1.00 56.88 80 PRO A C 1
ATOM 644 O O . PRO A 1 80 ? -38.338 -7.608 46.183 1.00 56.88 80 PRO A O 1
ATOM 647 N N . HIS A 1 81 ? -36.461 -6.608 46.864 1.00 53.44 81 HIS A N 1
ATOM 648 C CA . HIS A 1 81 ? -36.805 -6.617 48.296 1.00 53.44 81 HIS A CA 1
ATOM 649 C C . HIS A 1 81 ? -35.744 -5.929 49.167 1.00 53.44 81 HIS A C 1
ATOM 651 O O . HIS A 1 81 ? -35.309 -6.484 50.168 1.00 53.44 81 HIS A O 1
ATOM 657 N N . GLN A 1 82 ? -35.325 -4.703 48.842 1.00 49.47 82 GLN A N 1
ATOM 658 C CA . GLN A 1 82 ? -34.720 -3.836 49.860 1.00 49.47 82 GLN A CA 1
ATOM 659 C C . GLN A 1 82 ? -35.247 -2.408 49.744 1.00 49.47 82 GLN A C 1
ATOM 661 O O . GLN A 1 82 ? -35.325 -1.819 48.669 1.00 49.47 82 GLN A O 1
ATOM 666 N N . VAL A 1 83 ? -35.683 -1.925 50.903 1.00 56.84 83 VAL A N 1
ATOM 667 C CA . VAL A 1 83 ? -36.316 -0.643 51.194 1.00 56.84 83 VAL A CA 1
ATOM 668 C C . VAL A 1 83 ? -35.522 0.505 50.574 1.00 56.84 83 VAL A C 1
ATOM 670 O O . VAL A 1 83 ? -34.311 0.585 50.745 1.00 56.84 83 VAL A O 1
ATOM 673 N N . ALA A 1 84 ? -36.219 1.384 49.855 1.00 42.88 84 ALA A N 1
ATOM 674 C CA . ALA A 1 84 ? -35.642 2.505 49.127 1.00 42.88 84 ALA A CA 1
ATOM 675 C C . ALA A 1 84 ? -34.938 3.514 50.057 1.00 42.88 84 ALA A C 1
ATOM 677 O O . ALA A 1 84 ? -35.610 4.147 50.874 1.00 42.88 84 ALA A O 1
ATOM 678 N N . PRO A 1 85 ? -33.627 3.771 49.894 1.00 48.50 85 PRO A N 1
ATOM 679 C CA . PRO A 1 85 ? -33.048 5.036 50.302 1.00 48.50 85 PRO A CA 1
ATOM 680 C C . PRO A 1 85 ? -33.307 6.069 49.197 1.00 48.50 85 PRO A C 1
ATOM 682 O O . PRO A 1 85 ? -32.914 5.904 48.040 1.00 48.50 85 PRO A O 1
ATOM 685 N N . THR A 1 86 ? -33.984 7.157 49.549 1.00 50.00 86 THR A N 1
ATOM 686 C CA . THR A 1 86 ? -34.160 8.338 48.700 1.00 50.00 86 THR A CA 1
ATOM 687 C C . THR A 1 86 ? -32.810 9.027 48.503 1.00 50.00 86 THR A C 1
ATOM 689 O O . THR A 1 86 ? -32.423 9.880 49.300 1.00 50.00 86 THR A O 1
ATOM 692 N N . VAL A 1 87 ? -32.071 8.661 47.456 1.00 55.66 87 VAL A N 1
ATOM 693 C CA . VAL A 1 87 ? -30.852 9.379 47.058 1.00 55.66 87 VAL A CA 1
ATOM 694 C C . VAL A 1 87 ? -31.032 9.910 45.633 1.00 55.66 87 VAL A C 1
ATOM 696 O O . VAL A 1 87 ? -31.335 9.129 44.728 1.00 55.66 87 VAL A O 1
ATOM 699 N N . PRO A 1 88 ? -30.880 11.227 45.397 1.00 52.88 88 PRO A N 1
ATOM 700 C CA . PRO A 1 88 ? -31.101 11.824 44.087 1.00 52.88 88 PRO A CA 1
ATOM 701 C C . PRO A 1 88 ? -29.996 11.393 43.118 1.00 52.88 88 PRO A C 1
ATOM 703 O O . PRO A 1 88 ? -28.843 11.820 43.216 1.00 52.88 88 PRO A O 1
ATOM 706 N N . TRP A 1 89 ? -30.356 10.544 42.158 1.00 45.38 89 TRP A N 1
ATOM 707 C CA . TRP A 1 89 ? -29.481 10.137 41.064 1.00 45.38 89 TRP A CA 1
ATOM 708 C C . TRP A 1 89 ? -29.098 11.352 40.206 1.00 45.38 89 TRP A C 1
ATOM 710 O O . TRP A 1 89 ? -29.932 11.985 39.557 1.00 45.38 89 TRP A O 1
ATOM 720 N N . ARG A 1 90 ? -27.803 11.693 40.207 1.00 50.72 90 ARG A N 1
ATOM 721 C CA . ARG A 1 90 ? -27.234 12.762 39.376 1.00 50.72 90 ARG A CA 1
ATOM 722 C C . ARG A 1 90 ? -27.300 12.365 37.897 1.00 50.72 90 ARG A C 1
ATOM 724 O O . ARG A 1 90 ? -26.742 11.347 37.501 1.00 50.72 90 ARG A O 1
ATOM 731 N N . ARG A 1 91 ? -27.867 13.247 37.064 1.00 54.56 91 ARG A N 1
ATOM 732 C CA . ARG A 1 91 ? -27.992 13.171 35.586 1.00 54.56 91 ARG A CA 1
ATOM 733 C C . ARG A 1 91 ? -26.683 12.939 34.792 1.00 54.56 91 ARG A C 1
ATOM 735 O O . ARG A 1 91 ? -26.719 12.856 33.572 1.00 54.56 91 ARG A O 1
ATOM 742 N N . SER A 1 92 ? -25.529 12.834 35.450 1.00 54.59 92 SER A N 1
ATOM 743 C CA . SER A 1 92 ? -24.203 12.767 34.815 1.00 54.59 92 SER A CA 1
ATOM 744 C C . SER A 1 92 ? -23.889 11.401 34.181 1.00 54.59 92 SER A C 1
ATOM 746 O O . SER A 1 92 ? -23.222 11.329 33.150 1.00 54.59 92 SER A O 1
ATOM 748 N N . SER A 1 93 ? -24.401 10.305 34.747 1.00 53.81 93 SER A N 1
ATOM 749 C CA . SER A 1 93 ? -24.008 8.949 34.326 1.00 53.81 93 SER A CA 1
ATOM 750 C C . SER A 1 93 ? -24.624 8.510 32.991 1.00 53.81 93 SER A C 1
ATOM 752 O O . SER A 1 93 ? -24.010 7.734 32.264 1.00 53.81 93 SER A O 1
ATOM 754 N N . PHE A 1 94 ? -25.791 9.048 32.621 1.00 55.16 94 PHE A N 1
ATOM 755 C CA . PHE A 1 94 ? -26.470 8.717 31.359 1.00 55.16 94 PHE A CA 1
ATOM 756 C C . PHE A 1 94 ? -25.734 9.269 30.124 1.00 55.16 94 PHE A C 1
ATOM 758 O O . PHE A 1 94 ? -25.655 8.603 29.095 1.00 55.16 94 PHE A O 1
ATOM 765 N N . LEU A 1 95 ? -25.102 10.440 30.250 1.00 55.75 95 LEU A N 1
ATOM 766 C CA . LEU A 1 95 ? -24.351 11.080 29.162 1.00 55.75 95 LEU A CA 1
ATOM 767 C C . LEU A 1 95 ? -23.074 10.317 28.773 1.00 55.75 95 LEU A C 1
ATOM 769 O O . LEU A 1 95 ? -22.622 10.417 27.633 1.00 55.75 95 LEU A O 1
ATOM 773 N N . ARG A 1 96 ? -22.486 9.531 29.687 1.00 58.56 96 ARG A N 1
ATOM 774 C CA . ARG A 1 96 ? -21.272 8.749 29.389 1.00 58.56 96 ARG A CA 1
ATOM 775 C C . ARG A 1 96 ? -21.554 7.515 28.533 1.00 58.56 96 ARG A C 1
ATOM 777 O O . ARG A 1 96 ? -20.741 7.192 27.677 1.00 58.56 96 ARG A O 1
ATOM 784 N N . ILE A 1 97 ? -22.696 6.858 28.729 1.00 57.28 97 ILE A N 1
ATOM 785 C CA . ILE A 1 97 ? -23.048 5.637 27.987 1.00 57.28 97 ILE A CA 1
ATOM 786 C C . ILE A 1 97 ? -23.440 5.979 26.542 1.00 57.28 97 ILE A C 1
ATOM 788 O O . ILE A 1 97 ? -22.996 5.310 25.613 1.00 57.28 97 ILE A O 1
ATOM 792 N N . GLN A 1 98 ? -24.172 7.078 26.335 1.00 61.16 98 GLN A N 1
ATOM 793 C CA . GLN A 1 98 ? -24.558 7.534 24.995 1.00 61.16 98 GLN A CA 1
ATOM 794 C C . GLN A 1 98 ? -23.337 7.897 24.130 1.00 61.16 98 GLN A C 1
ATOM 796 O O . GLN A 1 98 ? -23.284 7.554 22.951 1.00 61.16 98 GLN A O 1
ATOM 801 N N . LYS A 1 99 ? -22.302 8.500 24.732 1.00 63.50 99 LYS A N 1
ATOM 802 C CA . LYS A 1 99 ? -21.069 8.875 24.021 1.00 63.50 99 LYS A CA 1
ATOM 803 C C . LYS A 1 99 ? -20.207 7.670 23.618 1.00 63.50 99 LYS A C 1
ATOM 805 O O . LYS A 1 99 ? -19.494 7.743 22.624 1.00 63.50 99 LYS A O 1
ATOM 810 N N . LEU A 1 100 ? -20.281 6.558 24.353 1.00 54.75 100 LEU A N 1
ATOM 811 C CA . LEU A 1 100 ? -19.554 5.327 24.016 1.00 54.75 100 LEU A CA 1
ATOM 812 C C . LEU A 1 100 ? -20.201 4.568 22.843 1.00 54.75 100 LEU A C 1
ATOM 814 O O . LEU A 1 100 ? -19.481 3.989 22.031 1.00 54.75 100 LEU A O 1
ATOM 818 N N . MET A 1 101 ? -21.530 4.623 22.699 1.00 54.84 101 MET A N 1
ATOM 819 C CA . MET A 1 101 ? -22.228 3.988 21.570 1.00 54.84 101 MET A CA 1
ATOM 820 C C . MET A 1 101 ? -21.979 4.707 20.232 1.00 54.84 101 MET A C 1
ATOM 822 O O . MET A 1 101 ? -21.813 4.043 19.210 1.00 54.84 101 MET A O 1
ATOM 826 N N . GLU A 1 102 ? -21.857 6.040 20.220 1.00 53.06 102 GLU A N 1
ATOM 827 C CA . GLU A 1 102 ? -21.514 6.793 18.997 1.00 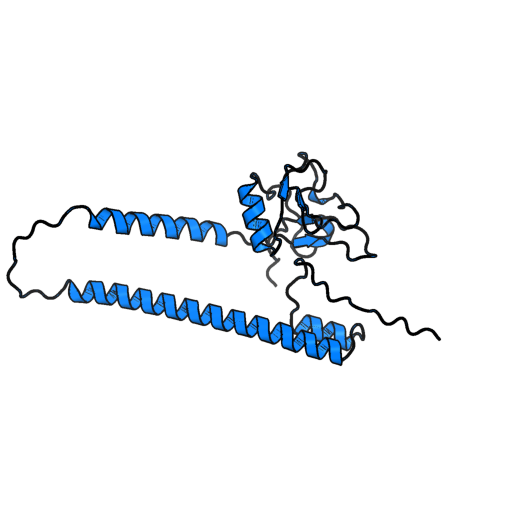53.06 102 GLU A CA 1
ATOM 828 C C . GLU A 1 102 ? -20.092 6.515 18.486 1.00 53.06 102 GLU A C 1
ATOM 830 O O . GLU A 1 102 ? -19.847 6.558 17.279 1.00 53.06 102 GLU A O 1
ATOM 835 N N . ILE A 1 103 ? -19.149 6.208 19.381 1.00 51.69 103 ILE A N 1
ATOM 836 C CA . ILE A 1 103 ? -17.766 5.884 19.000 1.00 51.69 103 ILE A CA 1
ATOM 837 C C . ILE A 1 103 ? -17.711 4.522 18.292 1.00 51.69 103 ILE A C 1
ATOM 839 O O . ILE A 1 103 ? -17.040 4.386 17.272 1.00 51.69 103 ILE A O 1
ATOM 843 N N . SER A 1 104 ? -18.466 3.531 18.772 1.00 43.88 104 SER A N 1
ATOM 844 C CA . SER A 1 104 ? -18.453 2.168 18.220 1.00 43.88 104 SER A CA 1
ATOM 845 C C . SER A 1 104 ? -19.042 2.084 16.797 1.00 43.88 104 SER A C 1
ATOM 847 O O . SER A 1 104 ? -18.537 1.348 15.947 1.00 43.88 104 SER A O 1
ATOM 849 N N . LEU A 1 105 ? -20.037 2.922 16.485 1.00 39.12 105 LEU A N 1
ATOM 850 C CA . LEU A 1 105 ? -20.643 3.011 15.148 1.00 39.12 105 LEU A CA 1
ATOM 851 C C . LEU A 1 105 ? -19.722 3.650 14.094 1.00 39.12 105 LEU A C 1
ATOM 853 O O . LEU A 1 105 ? -19.804 3.293 12.919 1.00 39.12 105 LEU A O 1
ATOM 857 N N . LYS A 1 106 ? -18.818 4.555 14.492 1.00 43.25 106 LYS A N 1
ATOM 858 C CA . LYS A 1 106 ? -17.832 5.154 13.573 1.00 43.25 106 LYS A CA 1
ATOM 859 C C . LYS A 1 106 ? -16.712 4.181 13.206 1.00 43.25 106 LYS A C 1
ATOM 861 O O . LYS A 1 106 ? -16.286 4.166 12.058 1.00 43.25 106 LYS A O 1
ATOM 866 N N . VAL A 1 107 ? -16.304 3.318 14.139 1.00 39.88 107 VAL A N 1
ATOM 867 C CA . VAL A 1 107 ? -15.275 2.290 13.896 1.00 39.88 107 VAL A CA 1
ATOM 868 C C . VAL A 1 107 ? -15.756 1.232 12.889 1.00 39.88 107 VAL A C 1
ATOM 870 O O . VAL A 1 107 ? -14.973 0.771 12.067 1.00 39.88 107 VAL A O 1
ATOM 873 N N . SER A 1 108 ? -17.054 0.909 12.870 1.00 33.47 108 SER A N 1
ATOM 874 C CA . SER A 1 108 ? -17.604 -0.121 11.969 1.00 33.47 108 SER A CA 1
ATOM 875 C C . SER A 1 108 ? -17.701 0.306 10.495 1.00 33.47 108 SER A C 1
ATOM 877 O O . SER A 1 108 ? -17.699 -0.552 9.619 1.00 33.47 108 SER A O 1
ATOM 879 N N . ARG A 1 109 ? -17.756 1.611 10.181 1.00 38.91 109 ARG A N 1
ATOM 880 C CA . ARG A 1 109 ? -17.788 2.081 8.778 1.00 38.91 109 ARG A CA 1
ATOM 881 C C . ARG A 1 109 ? -16.425 2.048 8.089 1.00 38.91 109 ARG A C 1
ATOM 883 O O . ARG A 1 109 ? -16.386 1.921 6.875 1.00 38.91 109 ARG A O 1
ATOM 890 N N . VAL A 1 110 ? -15.333 2.105 8.849 1.00 37.62 110 VAL A N 1
ATOM 891 C CA . VAL A 1 110 ? -13.966 2.046 8.301 1.00 37.62 110 VAL A CA 1
ATOM 892 C C . VAL A 1 110 ? -13.575 0.611 7.910 1.00 37.62 110 VAL A C 1
ATOM 894 O O . VAL A 1 110 ? -12.729 0.415 7.051 1.00 37.62 110 VAL A O 1
ATOM 897 N N . ALA A 1 111 ? -14.230 -0.405 8.479 1.00 35.47 111 ALA A N 1
ATOM 898 C CA . ALA A 1 111 ? -13.928 -1.817 8.224 1.00 35.47 111 ALA A CA 1
ATOM 899 C C . ALA A 1 111 ? -14.777 -2.473 7.109 1.00 35.47 111 ALA A C 1
ATOM 901 O O . ALA A 1 111 ? -14.543 -3.629 6.772 1.00 35.47 111 ALA A O 1
ATOM 902 N N . GLY A 1 112 ? -15.783 -1.776 6.566 1.00 28.98 112 GLY A N 1
ATOM 903 C CA . GLY A 1 112 ? -16.820 -2.371 5.706 1.00 28.98 112 GLY A CA 1
ATOM 904 C C . GLY A 1 112 ? -16.608 -2.254 4.195 1.00 28.98 112 GLY A C 1
ATOM 905 O O . GLY A 1 112 ? -17.442 -2.743 3.438 1.00 28.98 112 GLY A O 1
ATOM 906 N N . ALA A 1 113 ? -15.533 -1.616 3.740 1.00 36.81 113 ALA A N 1
ATOM 907 C CA . ALA A 1 113 ? -15.221 -1.504 2.323 1.00 36.81 113 ALA A CA 1
ATOM 908 C C . ALA A 1 113 ? -13.871 -2.180 2.071 1.00 36.81 113 ALA A C 1
ATOM 910 O O . ALA A 1 113 ? -12.839 -1.705 2.537 1.00 36.81 113 ALA A O 1
ATOM 911 N N . GLY A 1 114 ? -13.897 -3.339 1.407 1.00 39.62 114 GLY A N 1
ATOM 912 C CA . GLY A 1 114 ? -12.745 -4.203 1.132 1.00 39.62 114 GLY A CA 1
ATOM 913 C C . GLY A 1 114 ? -11.753 -3.615 0.126 1.00 39.62 114 GLY A C 1
ATOM 914 O O . GLY A 1 114 ? -11.432 -4.257 -0.869 1.00 39.62 114 GLY A O 1
ATOM 915 N N . PHE A 1 115 ? -11.273 -2.399 0.377 1.00 46.50 115 PHE A N 1
ATOM 916 C CA . PHE A 1 115 ? -10.273 -1.717 -0.430 1.00 46.50 115 PHE A CA 1
ATOM 917 C C . PHE A 1 115 ? -8.885 -2.031 0.120 1.00 46.50 115 PHE A C 1
ATOM 919 O O . PHE A 1 115 ? -8.406 -1.437 1.084 1.00 46.50 115 PHE A O 1
ATOM 926 N N . GLY A 1 116 ? -8.240 -3.023 -0.487 1.00 51.44 116 GLY A N 1
ATOM 927 C CA . GLY A 1 116 ? -6.833 -3.303 -0.239 1.00 51.44 116 GLY A CA 1
ATOM 928 C C . GLY A 1 116 ? -5.981 -2.370 -1.086 1.00 51.44 116 GLY A C 1
ATOM 929 O O . GLY A 1 116 ? -5.815 -2.623 -2.277 1.00 51.44 116 GLY A O 1
ATOM 930 N N . MET A 1 117 ? -5.426 -1.317 -0.485 1.00 54.88 117 MET A N 1
ATOM 931 C CA . MET A 1 117 ? -4.404 -0.499 -1.138 1.00 54.88 117 MET A CA 1
ATOM 932 C C . MET A 1 117 ? -3.172 -1.383 -1.378 1.00 54.88 117 MET A C 1
ATOM 934 O O . MET A 1 117 ? -2.519 -1.817 -0.426 1.00 54.88 117 MET A O 1
ATOM 938 N N . VAL A 1 118 ? -2.871 -1.705 -2.637 1.00 57.38 118 VAL A N 1
ATOM 939 C CA . VAL A 1 118 ? -1.691 -2.511 -2.980 1.00 57.38 118 VAL A CA 1
ATOM 940 C C . VAL A 1 118 ? -0.553 -1.577 -3.345 1.00 57.38 118 VAL A C 1
ATOM 942 O O . VAL A 1 118 ? -0.691 -0.726 -4.222 1.00 57.38 118 VAL A O 1
ATOM 945 N N . CYS A 1 119 ? 0.593 -1.762 -2.702 1.00 55.78 119 CYS A N 1
ATOM 946 C CA . CYS A 1 119 ? 1.809 -1.119 -3.151 1.00 55.78 119 CYS A CA 1
ATOM 947 C C . CYS A 1 119 ? 2.305 -1.727 -4.471 1.00 55.78 119 CYS A C 1
ATOM 949 O O . CYS A 1 119 ? 2.711 -2.892 -4.509 1.00 55.78 119 CYS A O 1
ATOM 951 N N . SER A 1 120 ? 2.392 -0.921 -5.521 1.00 56.44 120 SER A N 1
ATOM 952 C CA . SER A 1 120 ? 3.122 -1.293 -6.737 1.00 56.44 120 SER A CA 1
ATOM 953 C C . SER A 1 120 ? 4.546 -0.776 -6.626 1.00 56.44 120 SER A C 1
ATOM 955 O O . SER A 1 120 ? 4.790 0.404 -6.856 1.00 56.44 120 SER A O 1
ATOM 957 N N . GLY A 1 121 ? 5.469 -1.639 -6.211 1.00 52.84 121 GLY A N 1
ATOM 958 C CA . GLY A 1 121 ? 6.894 -1.336 -6.188 1.00 52.84 121 GLY A CA 1
ATOM 959 C C . GLY A 1 121 ? 7.624 -1.905 -7.391 1.00 52.84 121 GLY A C 1
ATOM 960 O O . GLY A 1 121 ? 7.421 -3.068 -7.741 1.00 52.84 121 GLY A O 1
ATOM 961 N N . SER A 1 122 ? 8.520 -1.114 -7.973 1.00 47.97 122 SER A N 1
ATOM 962 C CA . SER A 1 122 ? 9.650 -1.665 -8.714 1.00 47.97 122 SER A CA 1
ATOM 963 C C . SER A 1 122 ? 10.691 -2.153 -7.720 1.00 47.97 122 SER A C 1
ATOM 965 O O . SER A 1 122 ? 11.424 -1.349 -7.140 1.00 47.97 122 SER A O 1
ATOM 967 N N . ASP A 1 123 ? 10.796 -3.468 -7.544 1.00 46.62 123 ASP A N 1
ATOM 968 C CA . ASP A 1 123 ? 12.046 -4.044 -7.048 1.00 46.62 123 ASP A CA 1
ATOM 969 C C . ASP A 1 123 ? 13.197 -3.573 -7.958 1.00 46.62 123 ASP A C 1
ATOM 971 O O . ASP A 1 123 ? 12.997 -3.349 -9.156 1.00 46.62 123 ASP A O 1
ATOM 975 N N . VAL A 1 124 ? 14.405 -3.403 -7.410 1.00 44.16 124 VAL A N 1
ATOM 976 C CA . VAL A 1 124 ? 15.589 -2.977 -8.180 1.00 44.16 124 VAL A CA 1
ATOM 977 C C . VAL A 1 124 ? 15.767 -3.905 -9.393 1.00 44.16 124 VAL A C 1
ATOM 979 O O . VAL A 1 124 ? 16.095 -5.078 -9.236 1.00 44.16 124 VAL A O 1
ATOM 982 N N . GLY A 1 125 ? 15.521 -3.381 -10.601 1.00 41.59 125 GLY A N 1
ATOM 983 C CA . GLY A 1 125 ? 15.576 -4.135 -11.861 1.00 41.59 125 GLY A CA 1
ATOM 984 C C . GLY A 1 125 ? 14.226 -4.530 -12.485 1.00 41.59 125 GLY A C 1
ATOM 985 O O . GLY A 1 125 ? 14.235 -5.172 -13.532 1.00 41.59 125 GLY A O 1
ATOM 986 N N . GLN A 1 126 ? 13.081 -4.155 -11.900 1.00 54.78 126 GLN A N 1
ATOM 987 C CA . GLN A 1 126 ? 11.760 -4.274 -12.537 1.00 54.78 126 GLN A CA 1
ATOM 988 C C . GLN A 1 126 ? 11.242 -2.919 -13.022 1.00 54.78 126 GLN A C 1
ATOM 990 O O . GLN A 1 126 ? 11.372 -1.905 -12.334 1.00 54.78 126 GLN A O 1
ATOM 995 N N . GLU A 1 127 ? 10.618 -2.915 -14.200 1.00 66.62 127 GLU A N 1
ATOM 996 C CA . GLU A 1 127 ? 9.962 -1.726 -14.740 1.00 66.62 127 GLU A CA 1
ATOM 997 C C . GLU A 1 127 ? 8.826 -1.264 -13.817 1.00 66.62 127 GLU A C 1
ATOM 999 O O . GLU A 1 127 ? 8.126 -2.104 -13.234 1.00 66.62 127 GLU A O 1
ATOM 1004 N N . PRO A 1 128 ? 8.649 0.057 -13.651 1.00 74.94 128 PRO A N 1
ATOM 1005 C CA . PRO A 1 128 ? 7.566 0.599 -12.849 1.00 74.94 128 PRO A CA 1
ATOM 1006 C C . PRO A 1 128 ? 6.218 0.150 -13.393 1.00 74.94 128 PRO A C 1
ATOM 1008 O O . PRO A 1 128 ? 5.903 0.320 -14.569 1.00 74.94 128 PRO A O 1
ATOM 1011 N N . ARG A 1 129 ? 5.417 -0.452 -12.511 1.00 83.44 129 ARG A N 1
ATOM 1012 C CA . ARG A 1 129 ? 4.087 -0.959 -12.846 1.00 83.44 129 ARG A CA 1
ATOM 1013 C C . ARG A 1 129 ? 3.021 0.085 -12.557 1.00 83.44 129 ARG A C 1
ATOM 1015 O O . ARG A 1 129 ? 3.078 0.786 -11.546 1.00 83.44 129 ARG A O 1
ATOM 1022 N N . SER A 1 130 ? 2.033 0.148 -13.441 1.00 91.12 130 SER A N 1
ATOM 1023 C CA . SER A 1 130 ? 0.814 0.916 -13.227 1.00 91.12 130 SER A CA 1
ATOM 1024 C C . SER A 1 130 ? -0.123 0.203 -12.250 1.00 91.12 130 SER A C 1
ATOM 1026 O O . SER A 1 130 ? -0.039 -1.015 -12.050 1.00 91.12 130 SER A O 1
ATOM 1028 N N . CYS A 1 131 ? -1.042 0.956 -11.645 1.00 90.62 131 CYS A N 1
ATOM 1029 C CA . CYS A 1 131 ? -2.049 0.374 -10.763 1.00 90.62 131 CYS A CA 1
ATOM 1030 C C . CYS A 1 131 ? -2.993 -0.569 -11.510 1.00 90.62 131 CYS A C 1
ATOM 1032 O O . CYS A 1 131 ? -3.435 -1.560 -10.938 1.00 90.62 131 CYS A O 1
ATOM 1034 N N . GLU A 1 132 ? -3.252 -0.318 -12.792 1.00 91.50 132 GLU A N 1
ATOM 1035 C CA . GLU A 1 132 ? -4.029 -1.218 -13.643 1.00 91.50 132 GLU A CA 1
ATOM 1036 C C . GLU A 1 132 ? -3.397 -2.614 -13.731 1.00 91.50 132 GLU A C 1
ATOM 1038 O O . GLU A 1 132 ? -4.086 -3.620 -13.569 1.00 91.50 132 GLU A O 1
ATOM 1043 N N . HIS A 1 133 ? -2.072 -2.689 -13.882 1.00 89.50 133 HIS A N 1
ATOM 1044 C CA . HIS A 1 133 ? -1.371 -3.970 -13.902 1.00 89.50 133 HIS A CA 1
ATOM 1045 C C . HIS A 1 133 ? -1.422 -4.674 -12.540 1.00 89.50 133 HIS A C 1
ATOM 1047 O O . HIS A 1 133 ? -1.661 -5.878 -12.467 1.00 89.50 133 HIS A O 1
ATOM 1053 N N . THR A 1 134 ? -1.213 -3.937 -11.449 1.00 87.06 134 THR A N 1
ATOM 1054 C CA . THR A 1 134 ? -1.200 -4.514 -10.096 1.00 87.06 134 THR A CA 1
ATOM 1055 C C . THR A 1 134 ? -2.582 -4.976 -9.644 1.00 87.06 134 THR A C 1
ATOM 1057 O O . THR A 1 134 ? -2.708 -6.020 -9.002 1.00 87.06 134 THR A O 1
ATOM 1060 N N . CYS A 1 135 ? -3.624 -4.234 -10.006 1.00 88.31 135 CYS A N 1
ATOM 1061 C CA . CYS A 1 135 ? -5.005 -4.562 -9.681 1.00 88.31 135 CYS A CA 1
ATOM 1062 C C . CYS A 1 135 ? -5.669 -5.476 -10.719 1.00 88.31 135 CYS A C 1
ATOM 1064 O O . CYS A 1 135 ? -6.842 -5.805 -10.564 1.00 88.31 135 CYS A O 1
ATOM 1066 N N . ALA A 1 136 ? -4.951 -5.941 -11.749 1.00 87.44 136 ALA A N 1
ATOM 1067 C CA . ALA A 1 136 ? -5.506 -6.822 -12.780 1.00 87.44 136 ALA A CA 1
ATOM 1068 C C . ALA A 1 136 ? -6.118 -8.115 -12.201 1.00 87.44 136 ALA A C 1
ATOM 1070 O O . ALA A 1 136 ? -7.068 -8.657 -12.757 1.00 87.44 136 ALA A O 1
ATOM 1071 N N . ALA A 1 137 ? -5.603 -8.594 -11.064 1.00 80.38 137 ALA A N 1
ATOM 1072 C CA . ALA A 1 137 ? -6.141 -9.758 -10.357 1.00 80.38 137 ALA A CA 1
ATOM 1073 C C . ALA A 1 137 ? -7.371 -9.451 -9.473 1.00 80.38 137 ALA A C 1
ATOM 1075 O O . ALA A 1 137 ? -8.006 -10.382 -8.987 1.00 80.38 137 ALA A O 1
ATOM 1076 N N . ARG A 1 138 ? -7.687 -8.171 -9.241 1.00 81.44 138 ARG A N 1
ATOM 1077 C CA . ARG A 1 138 ? -8.675 -7.681 -8.263 1.00 81.44 138 ARG A CA 1
ATOM 1078 C C . ARG A 1 138 ? -9.731 -6.792 -8.935 1.00 81.44 138 ARG A C 1
ATOM 1080 O O . ARG A 1 138 ? -10.000 -5.693 -8.475 1.00 81.44 138 ARG A O 1
ATOM 1087 N N . ASP A 1 139 ? -10.239 -7.224 -10.091 1.00 85.88 139 ASP A N 1
ATOM 1088 C CA . ASP A 1 139 ? -11.229 -6.494 -10.907 1.00 85.88 139 ASP A CA 1
ATOM 1089 C C . ASP A 1 139 ? -10.837 -5.038 -11.260 1.00 85.88 139 ASP A C 1
ATOM 1091 O O . ASP A 1 139 ? -11.686 -4.170 -11.478 1.00 85.88 139 ASP A O 1
ATOM 1095 N N . GLY A 1 140 ? -9.533 -4.770 -11.368 1.00 89.50 140 GLY A N 1
ATOM 1096 C CA . GLY A 1 140 ? -8.996 -3.499 -11.847 1.00 89.50 140 GLY A CA 1
ATOM 1097 C C . GLY A 1 140 ? -8.813 -2.427 -10.771 1.00 89.50 140 GLY A C 1
ATOM 1098 O O . GLY A 1 140 ? -9.068 -2.621 -9.582 1.00 89.50 140 GLY A O 1
ATOM 1099 N N . CYS A 1 141 ? -8.284 -1.287 -11.212 1.00 91.75 141 CYS A N 1
ATOM 1100 C CA . CYS A 1 141 ? -8.038 -0.107 -10.386 1.00 91.75 141 CYS A CA 1
ATOM 1101 C C . CYS A 1 141 ? -9.240 0.844 -10.461 1.00 91.75 141 CYS A C 1
ATOM 1103 O O . CYS A 1 141 ? -9.819 1.015 -11.535 1.00 91.75 141 CYS A O 1
ATOM 1105 N N . SER A 1 142 ? -9.613 1.450 -9.333 1.00 90.44 142 SER A N 1
ATOM 1106 C CA . SER A 1 142 ? -10.735 2.390 -9.250 1.00 90.44 142 SER A CA 1
ATOM 1107 C C . SER A 1 142 ? -10.257 3.834 -9.155 1.00 90.44 142 SER A C 1
ATOM 1109 O O . SER A 1 142 ? -9.634 4.223 -8.169 1.00 90.44 142 SER A O 1
ATOM 1111 N N . GLU A 1 143 ? -10.622 4.646 -10.147 1.00 91.06 143 GLU A N 1
ATOM 1112 C CA . GLU A 1 143 ? -10.332 6.086 -10.155 1.00 91.06 143 GLU A CA 1
ATOM 1113 C C . GLU A 1 143 ? -11.192 6.882 -9.158 1.00 91.06 143 GLU A C 1
ATOM 1115 O O . GLU A 1 143 ? -10.888 8.028 -8.850 1.00 91.06 143 GLU A O 1
ATOM 1120 N N . GLU A 1 144 ? -12.272 6.300 -8.635 1.00 89.62 144 GLU A N 1
ATOM 1121 C CA . GLU A 1 144 ? -13.177 6.985 -7.700 1.00 89.62 144 GLU A CA 1
ATOM 1122 C C . GLU A 1 144 ? -12.734 6.836 -6.237 1.00 89.62 144 GLU A C 1
ATOM 1124 O O . GLU A 1 144 ? -13.179 7.583 -5.371 1.00 89.62 144 GLU A O 1
ATOM 1129 N N . ASN A 1 145 ? -11.829 5.892 -5.960 1.00 90.19 145 ASN A N 1
ATOM 1130 C CA . ASN A 1 145 ? -11.424 5.510 -4.604 1.00 90.19 145 ASN A CA 1
ATOM 1131 C C . ASN A 1 145 ? -10.049 6.068 -4.209 1.00 90.19 145 ASN A C 1
ATOM 1133 O O . ASN A 1 145 ? -9.361 5.503 -3.356 1.00 90.19 145 ASN A O 1
ATOM 1137 N N . TRP A 1 146 ? -9.618 7.160 -4.840 1.00 91.19 146 TRP A N 1
ATOM 1138 C CA . TRP A 1 146 ? -8.431 7.885 -4.396 1.00 91.19 146 TRP A CA 1
ATOM 1139 C C . TRP A 1 146 ? -8.711 8.627 -3.084 1.00 91.19 146 TRP A C 1
ATOM 1141 O O . TRP A 1 146 ? -9.813 9.161 -2.920 1.00 91.19 146 TRP A O 1
ATOM 1151 N N . PRO A 1 147 ? -7.723 8.718 -2.174 1.00 92.06 147 PRO A N 1
ATOM 1152 C CA . PRO A 1 147 ? -7.882 9.464 -0.934 1.00 92.06 147 PRO A CA 1
ATOM 1153 C C . PRO A 1 147 ? -8.208 10.926 -1.239 1.00 92.06 147 PRO A C 1
ATOM 1155 O O . PRO A 1 147 ? -7.547 11.563 -2.063 1.00 92.06 147 PRO A O 1
ATOM 1158 N N . GLN A 1 148 ? -9.227 11.448 -0.566 1.00 91.81 148 GLN A N 1
ATOM 1159 C CA . GLN A 1 148 ? -9.701 12.821 -0.748 1.00 91.81 148 GLN A CA 1
ATOM 1160 C C . GLN A 1 148 ? -9.053 13.788 0.249 1.00 91.81 148 GLN A C 1
ATOM 1162 O O . GLN A 1 148 ? -9.127 15.003 0.069 1.00 91.81 148 GLN A O 1
ATOM 1167 N N . SER A 1 149 ? -8.416 13.266 1.302 1.00 94.25 149 SER A N 1
ATOM 1168 C CA . SER A 1 149 ? -7.686 14.070 2.281 1.00 94.25 149 SER A CA 1
ATOM 1169 C C . SER A 1 149 ? -6.352 13.446 2.691 1.00 94.25 149 SER A C 1
ATOM 1171 O O . SER A 1 149 ? -6.123 12.239 2.570 1.00 94.25 149 SER A O 1
ATOM 1173 N N . GLU A 1 150 ? -5.465 14.288 3.221 1.00 94.69 150 GLU A N 1
ATOM 1174 C CA . GLU A 1 150 ? -4.167 13.867 3.747 1.00 94.69 150 GLU A CA 1
ATOM 1175 C C . GLU A 1 150 ? -4.319 12.886 4.922 1.00 94.69 150 GLU A C 1
ATOM 1177 O O . GLU A 1 150 ? -3.532 11.950 5.068 1.00 94.69 150 GLU A O 1
ATOM 1182 N N . GLU A 1 151 ? -5.332 13.080 5.766 1.00 93.94 151 GLU A N 1
ATOM 1183 C CA . GLU A 1 151 ? -5.626 12.203 6.900 1.00 93.94 151 GLU A CA 1
ATOM 1184 C C . GLU A 1 151 ? -6.059 10.812 6.436 1.00 93.94 151 GLU A C 1
ATOM 1186 O O . GLU A 1 151 ? -5.540 9.818 6.941 1.00 93.94 151 GLU A O 1
ATOM 1191 N N . GLU A 1 152 ? -6.943 10.740 5.437 1.00 91.50 152 GLU A N 1
ATOM 1192 C CA . GLU A 1 152 ? -7.368 9.473 4.838 1.00 91.50 152 GLU A CA 1
ATOM 1193 C C . GLU A 1 152 ? -6.173 8.730 4.234 1.00 91.50 152 GLU A C 1
ATOM 1195 O O . GLU A 1 152 ? -5.980 7.536 4.478 1.00 91.50 152 GLU A O 1
ATOM 1200 N N . PHE A 1 153 ? -5.303 9.450 3.522 1.00 93.75 153 PHE A N 1
ATOM 1201 C CA . PHE A 1 153 ? -4.072 8.874 2.998 1.00 93.75 153 PHE A CA 1
ATOM 1202 C C . PHE A 1 153 ? -3.159 8.331 4.104 1.00 93.75 153 PHE A C 1
ATOM 1204 O O . PHE A 1 153 ? -2.625 7.232 3.965 1.00 93.75 153 PHE A O 1
ATOM 1211 N N . LYS A 1 154 ? -2.973 9.063 5.210 1.00 93.56 154 LYS A N 1
ATOM 1212 C CA . LYS A 1 154 ? -2.141 8.608 6.339 1.00 93.56 154 LYS A CA 1
ATOM 1213 C C . LYS A 1 154 ? -2.680 7.329 6.966 1.00 93.56 154 LYS A C 1
ATOM 1215 O O . LYS A 1 154 ? -1.893 6.436 7.287 1.00 93.56 154 LYS A O 1
ATOM 1220 N N . ASP A 1 155 ? -3.995 7.228 7.120 1.00 89.69 155 ASP A N 1
ATOM 1221 C CA . ASP A 1 155 ? -4.635 6.022 7.638 1.00 89.69 155 ASP A CA 1
ATOM 1222 C C . ASP A 1 155 ? -4.415 4.836 6.688 1.00 89.69 155 ASP A C 1
ATOM 1224 O O . ASP A 1 155 ? -4.007 3.760 7.133 1.00 89.69 155 ASP A O 1
ATOM 1228 N N . ILE A 1 156 ? -4.567 5.047 5.377 1.00 86.25 156 ILE A N 1
ATOM 1229 C CA . ILE A 1 156 ? -4.305 4.025 4.353 1.00 86.25 156 ILE A CA 1
ATOM 1230 C C . ILE A 1 156 ? -2.827 3.612 4.329 1.00 86.25 156 ILE A C 1
ATOM 1232 O O . ILE A 1 156 ? -2.524 2.418 4.327 1.00 86.25 156 ILE A O 1
ATOM 1236 N N . ALA A 1 157 ? -1.894 4.566 4.345 1.00 87.00 157 ALA A N 1
ATOM 1237 C CA . ALA A 1 157 ? -0.458 4.294 4.351 1.00 87.00 157 ALA A CA 1
ATOM 1238 C C . ALA A 1 157 ? -0.064 3.458 5.576 1.00 87.00 157 ALA A C 1
ATOM 1240 O O . ALA A 1 157 ? 0.650 2.461 5.455 1.00 87.00 157 ALA A O 1
ATOM 1241 N N . LYS A 1 158 ? -0.622 3.793 6.744 1.00 87.75 158 LYS A N 1
ATOM 1242 C CA . LYS A 1 158 ? -0.416 3.043 7.982 1.00 87.75 158 LYS A CA 1
ATOM 1243 C C . LYS A 1 158 ? -1.002 1.632 7.917 1.00 87.75 158 LYS A C 1
ATOM 1245 O O . LYS A 1 158 ? -0.353 0.694 8.378 1.00 87.75 158 LYS A O 1
ATOM 1250 N N . LEU A 1 159 ? -2.193 1.462 7.339 1.00 79.94 159 LEU A N 1
ATOM 1251 C CA . LEU A 1 159 ? -2.795 0.142 7.103 1.00 79.94 159 LEU A CA 1
ATOM 1252 C C . LEU A 1 159 ? -1.954 -0.704 6.139 1.00 79.94 159 LEU A C 1
ATOM 1254 O O . LEU A 1 159 ? -1.820 -1.910 6.339 1.00 79.94 159 LEU A O 1
ATOM 1258 N N . ALA A 1 160 ? -1.328 -0.067 5.149 1.00 79.06 160 ALA A N 1
ATOM 1259 C CA . ALA A 1 160 ? -0.366 -0.692 4.247 1.00 79.06 160 ALA A CA 1
ATOM 1260 C C . ALA A 1 160 ? 1.009 -0.951 4.900 1.00 79.06 160 ALA A C 1
ATOM 1262 O O . ALA A 1 160 ? 1.897 -1.495 4.254 1.00 79.06 160 ALA A O 1
ATOM 1263 N N . GLY A 1 161 ? 1.211 -0.585 6.172 1.00 82.38 161 GLY A N 1
ATOM 1264 C CA . GLY A 1 161 ? 2.480 -0.767 6.880 1.00 82.38 161 GLY A CA 1
ATOM 1265 C C . GLY A 1 161 ? 3.585 0.204 6.452 1.00 82.38 161 GLY A C 1
ATOM 1266 O O . GLY A 1 161 ? 4.754 -0.046 6.742 1.00 82.38 161 GLY A O 1
ATOM 1267 N N . GLN A 1 162 ? 3.233 1.294 5.770 1.00 84.38 162 GLN A N 1
ATOM 1268 C CA . GLN A 1 162 ? 4.152 2.353 5.368 1.00 84.38 162 GLN A CA 1
ATOM 1269 C C . GLN A 1 162 ? 4.116 3.501 6.375 1.00 84.38 162 GLN A C 1
ATOM 1271 O O . GLN A 1 162 ? 3.057 4.036 6.702 1.00 84.38 162 GLN A O 1
ATOM 1276 N N . GLU A 1 163 ? 5.293 3.901 6.849 1.00 88.81 163 GLU A N 1
ATOM 1277 C CA . GLU A 1 163 ? 5.453 5.053 7.730 1.00 88.81 163 GLU A CA 1
ATOM 1278 C C . GLU A 1 163 ? 6.115 6.199 6.960 1.00 88.81 163 GLU A C 1
ATOM 1280 O O . GLU A 1 163 ? 7.311 6.185 6.668 1.00 88.81 163 GLU A O 1
ATOM 1285 N N . CYS A 1 164 ? 5.311 7.201 6.614 1.00 89.69 164 CYS A N 1
ATOM 1286 C CA . CYS A 1 164 ? 5.771 8.397 5.923 1.00 89.69 164 CYS A CA 1
ATOM 1287 C C . CYS A 1 164 ? 6.401 9.366 6.934 1.00 89.69 164 CYS A C 1
ATOM 1289 O O . CYS A 1 164 ? 5.702 9.914 7.784 1.00 89.69 164 CYS A O 1
ATOM 1291 N N . SER A 1 165 ? 7.708 9.625 6.827 1.00 94.50 165 SER A N 1
ATOM 1292 C CA . SER A 1 165 ? 8.394 10.645 7.639 1.00 94.50 165 SER A CA 1
ATOM 1293 C C . SER A 1 165 ? 7.850 12.043 7.357 1.00 94.50 165 SER A C 1
ATOM 1295 O O . SER A 1 165 ? 7.706 12.859 8.264 1.00 94.50 165 SER A O 1
ATOM 1297 N N . THR A 1 166 ? 7.537 12.314 6.091 1.00 94.19 166 THR A N 1
ATOM 1298 C CA . THR A 1 166 ? 6.822 13.516 5.666 1.00 94.19 166 THR A CA 1
ATOM 1299 C C . THR A 1 166 ? 5.764 13.129 4.646 1.00 94.19 166 THR A C 1
ATOM 1301 O O . THR A 1 166 ? 6.002 12.284 3.779 1.00 94.19 166 THR A O 1
ATOM 1304 N N . VAL A 1 167 ? 4.605 13.770 4.748 1.00 95.56 167 VAL A N 1
ATOM 1305 C CA . VAL A 1 167 ? 3.538 13.695 3.754 1.00 95.56 167 VAL A CA 1
ATOM 1306 C C . VAL A 1 167 ? 3.471 15.057 3.083 1.00 95.56 167 VAL A C 1
ATOM 1308 O O . VAL A 1 167 ? 3.458 16.079 3.767 1.00 95.56 167 VAL A O 1
ATOM 1311 N N . GLN A 1 168 ? 3.503 15.069 1.759 1.00 94.25 168 GLN A N 1
ATOM 1312 C CA . GLN A 1 168 ? 3.401 16.283 0.960 1.00 94.25 168 GLN A CA 1
ATOM 1313 C C . GLN A 1 168 ? 2.242 16.151 -0.019 1.00 94.25 168 GLN A C 1
ATOM 1315 O O . GLN A 1 168 ? 1.921 15.046 -0.469 1.00 94.25 168 GLN A O 1
ATOM 1320 N N . GLU A 1 169 ? 1.614 17.278 -0.347 1.00 92.38 169 GLU A N 1
ATOM 1321 C CA . GLU A 1 169 ? 0.688 17.333 -1.470 1.00 92.38 169 GLU A CA 1
ATOM 1322 C C . GLU A 1 169 ? 1.485 16.981 -2.729 1.00 92.38 169 GLU A C 1
ATOM 1324 O O . GLU A 1 169 ? 2.417 17.684 -3.125 1.00 92.38 169 GLU A O 1
ATOM 1329 N N . GLY A 1 170 ? 1.211 15.789 -3.250 1.00 76.94 170 GLY A N 1
ATOM 1330 C CA . GLY A 1 170 ? 1.873 15.276 -4.431 1.00 76.94 170 GLY A CA 1
ATOM 1331 C C . GLY A 1 170 ? 1.435 16.068 -5.661 1.00 76.94 170 GLY A C 1
ATOM 1332 O O . GLY A 1 170 ? 0.372 16.687 -5.695 1.00 76.94 170 GLY A O 1
ATOM 1333 N N . GLY A 1 171 ? 2.298 16.095 -6.665 1.00 82.19 171 GLY A N 1
ATOM 1334 C CA . GLY A 1 171 ? 2.020 16.726 -7.956 1.00 82.19 171 GLY A CA 1
ATOM 1335 C C . GLY A 1 171 ? 2.328 15.792 -9.116 1.00 82.19 171 GLY A C 1
ATOM 1336 O O . GLY A 1 171 ? 2.190 16.180 -10.278 1.00 82.19 171 GLY A O 1
ATOM 1337 N N . ALA A 1 172 ? 2.772 14.569 -8.823 1.00 89.06 172 ALA A N 1
ATOM 1338 C CA . ALA A 1 172 ? 3.042 13.593 -9.849 1.00 89.06 172 ALA A CA 1
ATOM 1339 C C . ALA A 1 172 ? 1.721 12.984 -10.321 1.00 89.06 172 ALA A C 1
ATOM 1341 O O . ALA A 1 172 ? 0.811 12.696 -9.547 1.00 89.06 172 ALA A O 1
ATOM 1342 N N . LYS A 1 173 ? 1.643 12.715 -11.623 1.00 92.44 173 LYS A N 1
ATOM 1343 C CA . LYS A 1 173 ? 0.509 12.034 -12.270 1.00 92.44 173 LYS A CA 1
ATOM 1344 C C . LYS A 1 173 ? 0.167 10.664 -11.668 1.00 92.44 173 LYS A C 1
ATOM 1346 O O . LYS A 1 173 ? -0.927 10.154 -11.875 1.00 92.44 173 LYS A O 1
ATOM 1351 N N . TYR A 1 174 ? 1.113 10.067 -10.947 1.00 89.94 174 TYR A N 1
ATOM 1352 C CA . TYR A 1 174 ? 1.007 8.739 -10.363 1.00 89.94 174 TYR A CA 1
ATOM 1353 C C . TYR A 1 174 ? 0.760 8.750 -8.844 1.00 89.94 174 TYR A C 1
ATOM 1355 O O . TYR A 1 174 ? 0.657 7.672 -8.252 1.00 89.94 174 TYR A O 1
ATOM 1363 N N . ASP A 1 175 ? 0.674 9.922 -8.211 1.00 92.44 175 ASP A N 1
ATOM 1364 C CA . ASP A 1 175 ? 0.368 10.028 -6.784 1.00 92.44 175 ASP A CA 1
ATOM 1365 C C . ASP A 1 175 ? -1.076 9.573 -6.498 1.00 92.44 175 ASP A C 1
ATOM 1367 O O . ASP A 1 175 ? -1.960 9.795 -7.334 1.00 92.44 175 ASP A O 1
ATOM 1371 N N . PRO A 1 176 ? -1.352 8.921 -5.352 1.00 93.38 176 PRO A N 1
ATOM 1372 C CA . PRO A 1 176 ? -0.500 8.720 -4.177 1.00 93.38 176 PRO A CA 1
ATOM 1373 C C . PRO A 1 176 ? 0.666 7.728 -4.347 1.00 93.38 176 PRO A C 1
ATOM 1375 O O . PRO A 1 176 ? 0.517 6.617 -4.869 1.00 93.38 176 PRO A O 1
ATOM 1378 N N . SER A 1 177 ? 1.838 8.102 -3.828 1.00 92.38 177 SER A N 1
ATOM 1379 C CA . SER A 1 177 ? 3.075 7.323 -3.923 1.00 92.38 177 SER A CA 1
ATOM 1380 C C . SER A 1 177 ? 4.035 7.526 -2.736 1.00 92.38 177 SER A C 1
ATOM 1382 O O . SER A 1 177 ? 3.867 8.430 -1.918 1.00 92.38 177 SER A O 1
ATOM 1384 N N . THR A 1 178 ? 5.046 6.662 -2.608 1.00 91.12 178 THR A N 1
ATOM 1385 C CA . THR A 1 178 ? 6.127 6.774 -1.619 1.00 91.12 178 THR A CA 1
ATOM 1386 C C . THR A 1 178 ? 7.471 6.314 -2.177 1.00 91.12 178 THR A C 1
ATOM 1388 O O . THR A 1 178 ? 7.545 5.324 -2.894 1.00 91.12 178 THR A O 1
ATOM 1391 N N . ASP A 1 179 ? 8.562 6.975 -1.802 1.00 88.56 179 ASP A N 1
ATOM 1392 C CA . ASP A 1 179 ? 9.938 6.509 -2.065 1.00 88.56 179 ASP A CA 1
ATOM 1393 C C . ASP A 1 179 ? 10.468 5.547 -0.965 1.00 88.56 179 ASP A C 1
ATOM 1395 O O . ASP A 1 179 ? 11.613 5.072 -0.995 1.00 88.56 179 ASP A O 1
ATOM 1399 N N . GLY A 1 180 ? 9.615 5.231 0.018 1.00 86.50 180 GLY A N 1
ATOM 1400 C CA . GLY A 1 180 ? 9.918 4.454 1.220 1.00 86.50 180 GLY A CA 1
ATOM 1401 C C . GLY A 1 180 ? 10.245 5.294 2.459 1.00 86.50 180 GLY A C 1
ATOM 1402 O O . GLY A 1 180 ? 10.455 4.722 3.528 1.00 86.50 180 GLY A O 1
ATOM 1403 N N . ARG A 1 181 ? 10.306 6.626 2.348 1.00 89.56 181 ARG A N 1
ATOM 1404 C CA . ARG A 1 181 ? 10.476 7.545 3.488 1.00 89.56 181 ARG A CA 1
ATOM 1405 C C . ARG A 1 181 ? 9.552 8.758 3.402 1.00 89.56 181 ARG A C 1
ATOM 1407 O O . ARG A 1 181 ? 8.999 9.177 4.416 1.00 89.56 181 ARG A O 1
ATOM 1414 N N . HIS A 1 182 ? 9.398 9.322 2.218 1.00 92.44 182 HIS A N 1
ATOM 1415 C CA . HIS A 1 182 ? 8.555 10.461 1.902 1.00 92.44 182 HIS A CA 1
ATOM 1416 C C . HIS A 1 182 ? 7.361 9.986 1.071 1.00 92.44 182 HIS A C 1
ATOM 1418 O O . HIS A 1 182 ? 7.463 9.022 0.305 1.00 92.44 182 HIS A O 1
ATOM 1424 N N . CYS A 1 183 ? 6.213 10.632 1.257 1.00 93.81 183 CYS A N 1
ATOM 1425 C CA . CYS A 1 183 ? 4.969 10.243 0.603 1.00 93.81 183 CYS A CA 1
ATOM 1426 C C . CYS A 1 183 ? 4.290 11.441 -0.057 1.00 93.81 183 CYS A C 1
ATOM 1428 O O . CYS A 1 183 ? 4.099 12.473 0.590 1.00 93.81 183 CYS A O 1
ATOM 1430 N N . GLY A 1 184 ? 3.904 11.282 -1.320 1.00 94.62 184 GLY A N 1
ATOM 1431 C CA . GLY A 1 184 ? 2.997 12.181 -2.031 1.00 94.62 184 GLY A CA 1
ATOM 1432 C C . GLY A 1 184 ? 1.589 11.600 -1.990 1.00 94.62 184 GLY A C 1
ATOM 1433 O O . GLY A 1 184 ? 1.426 10.418 -2.278 1.00 94.62 184 GLY A O 1
ATOM 1434 N N . TRP A 1 185 ? 0.580 12.378 -1.594 1.00 93.50 185 TRP A N 1
ATOM 1435 C CA . TRP A 1 185 ? -0.785 11.844 -1.431 1.00 93.50 185 TRP A CA 1
ATOM 1436 C C . TRP A 1 185 ? -1.784 12.299 -2.504 1.00 93.50 185 TRP A C 1
ATOM 1438 O O . TRP A 1 185 ? -2.657 11.529 -2.893 1.00 93.50 185 TRP A O 1
ATOM 1448 N N . SER A 1 186 ? -1.650 13.535 -2.981 1.00 91.94 186 SER A N 1
ATOM 1449 C CA . SER A 1 186 ? -2.520 14.137 -3.997 1.00 91.94 186 SER A CA 1
ATOM 1450 C C . SER A 1 186 ? -1.861 14.088 -5.374 1.00 91.94 186 SER A C 1
ATOM 1452 O O . SER A 1 186 ? -0.643 14.051 -5.462 1.00 91.94 186 SER A O 1
ATOM 1454 N N . GLY A 1 187 ? -2.650 14.085 -6.444 1.00 88.25 187 GLY A N 1
ATOM 1455 C CA . GLY A 1 187 ? -2.172 14.138 -7.826 1.00 88.25 187 GLY A CA 1
ATOM 1456 C C . GLY A 1 187 ? -3.157 14.919 -8.701 1.00 88.25 187 GLY A C 1
ATOM 1457 O O . GLY A 1 187 ? -4.251 15.253 -8.243 1.00 88.25 187 GLY A O 1
ATOM 1458 N N . PRO A 1 188 ? -2.830 15.221 -9.966 1.00 87.50 188 PRO A N 1
ATOM 1459 C CA . PRO A 1 188 ? -3.784 15.853 -10.876 1.00 87.50 188 PRO A CA 1
ATOM 1460 C C . PRO A 1 188 ? -5.016 14.958 -11.092 1.00 87.50 188 PRO A C 1
ATOM 1462 O O . PRO A 1 188 ? -4.919 13.728 -11.059 1.00 87.50 188 PRO A O 1
ATOM 1465 N N . GLU A 1 189 ? -6.193 15.554 -11.283 1.00 80.44 189 GLU A N 1
ATOM 1466 C CA . GLU A 1 189 ? -7.386 14.810 -11.710 1.00 80.44 189 GLU A CA 1
ATOM 1467 C C . GLU A 1 189 ? -7.141 14.214 -13.107 1.00 80.44 189 GLU A C 1
ATOM 1469 O O . GLU A 1 189 ? -6.697 14.913 -14.021 1.00 80.44 189 GLU A O 1
ATOM 1474 N N . GLY A 1 190 ? -7.366 12.909 -13.276 1.00 83.19 190 GLY A N 1
ATOM 1475 C CA . GLY A 1 190 ? -7.066 12.205 -14.523 1.00 83.19 190 GLY A CA 1
ATOM 1476 C C . GLY A 1 190 ? -6.977 10.689 -14.355 1.00 83.19 190 GLY A C 1
ATOM 1477 O O . GLY A 1 190 ? -7.318 10.156 -13.305 1.00 83.19 190 GLY A O 1
ATOM 1478 N N . GLN A 1 191 ? -6.509 10.002 -15.402 1.00 87.12 191 GLN A N 1
ATOM 1479 C CA . GLN A 1 191 ? -6.345 8.543 -15.431 1.00 87.12 191 GLN A CA 1
ATOM 1480 C C . GLN A 1 191 ? -5.092 8.103 -14.660 1.00 87.12 191 GLN A C 1
ATOM 1482 O O . GLN A 1 191 ? -4.078 7.724 -15.249 1.00 87.12 191 GLN A O 1
ATOM 1487 N N . ARG A 1 192 ? -5.136 8.173 -13.328 1.00 90.81 192 ARG A N 1
ATOM 1488 C CA . ARG A 1 192 ? -3.998 7.822 -12.467 1.00 90.81 192 ARG A CA 1
ATOM 1489 C C . ARG A 1 192 ? -3.727 6.321 -12.470 1.00 90.81 192 ARG A C 1
ATOM 1491 O O . ARG A 1 192 ? -2.587 5.908 -12.243 1.00 90.81 192 ARG A O 1
ATOM 1498 N N . CYS A 1 193 ? -4.725 5.480 -12.722 1.00 92.06 193 CYS A N 1
ATOM 1499 C CA . CYS A 1 193 ? -4.578 4.027 -12.713 1.00 92.06 193 CYS A CA 1
ATOM 1500 C C . CYS A 1 193 ? -3.620 3.517 -13.802 1.00 92.06 193 CYS A C 1
ATOM 1502 O O . CYS A 1 193 ? -2.867 2.573 -13.544 1.00 92.06 193 CYS A O 1
ATOM 1504 N N . ALA A 1 194 ? -3.611 4.158 -14.976 1.00 92.69 194 ALA A N 1
ATOM 1505 C CA . ALA A 1 194 ? -2.788 3.773 -16.127 1.00 92.69 194 ALA A CA 1
ATOM 1506 C C . ALA A 1 194 ? -1.322 4.226 -16.006 1.00 92.69 194 ALA A C 1
ATOM 1508 O O . ALA A 1 194 ? -0.438 3.668 -16.657 1.00 92.69 194 ALA A O 1
ATOM 1509 N N . GLU A 1 195 ? -1.042 5.216 -15.158 1.00 92.94 195 GLU A N 1
ATOM 1510 C CA . GLU A 1 195 ? 0.289 5.808 -15.062 1.00 92.94 195 GLU A CA 1
ATOM 1511 C C . GLU A 1 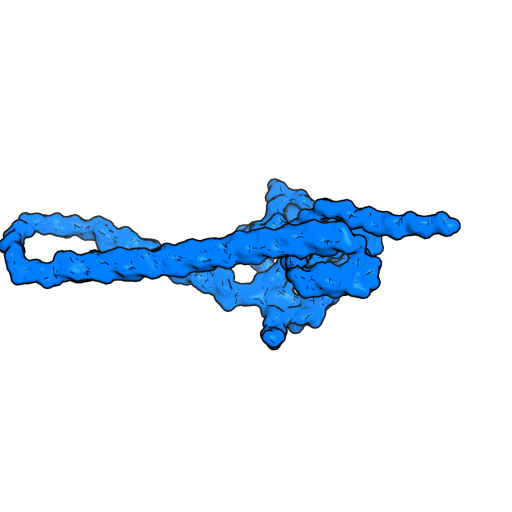195 ? 1.304 4.869 -14.402 1.00 92.94 195 GLU A C 1
ATOM 1513 O O . GLU A 1 195 ? 1.035 4.222 -13.393 1.00 92.94 195 GLU A O 1
ATOM 1518 N N . ALA A 1 196 ? 2.514 4.787 -14.942 1.00 90.81 196 ALA A N 1
ATOM 1519 C CA . ALA A 1 196 ? 3.611 4.123 -14.247 1.00 90.81 196 ALA A CA 1
ATOM 1520 C C . ALA A 1 196 ? 4.253 5.099 -13.247 1.00 90.81 196 ALA A C 1
ATOM 1522 O O . ALA A 1 196 ? 4.316 6.304 -13.499 1.00 90.81 196 ALA A O 1
ATOM 1523 N N . GLY A 1 197 ? 4.710 4.577 -12.106 1.00 86.88 197 GLY A N 1
ATOM 1524 C CA . GLY A 1 197 ? 5.550 5.346 -11.185 1.00 86.88 197 GLY A CA 1
ATOM 1525 C C . GLY A 1 197 ? 6.952 5.575 -11.753 1.00 86.88 197 GLY A C 1
ATOM 1526 O O . GLY A 1 197 ? 7.328 4.986 -12.764 1.00 86.88 197 GLY A O 1
ATOM 1527 N N . ASP A 1 198 ? 7.753 6.393 -11.080 1.00 87.81 198 ASP A N 1
ATOM 1528 C CA . ASP A 1 198 ? 9.184 6.469 -11.380 1.00 87.81 198 ASP A CA 1
ATOM 1529 C C . ASP A 1 198 ? 9.949 5.297 -10.744 1.00 87.81 198 ASP A C 1
ATOM 1531 O O . ASP A 1 198 ? 9.485 4.636 -9.808 1.00 87.81 198 ASP A O 1
ATOM 1535 N N . SER A 1 199 ? 11.154 5.023 -11.246 1.00 83.00 199 SER A N 1
ATOM 1536 C CA . SER A 1 199 ? 12.016 3.983 -10.681 1.00 83.00 199 SER A CA 1
ATOM 1537 C C . SER A 1 199 ? 12.356 4.286 -9.219 1.00 83.00 199 SER A C 1
ATOM 1539 O O . SER A 1 199 ? 12.903 5.346 -8.921 1.00 83.00 199 SER A O 1
ATOM 1541 N N . GLY A 1 200 ? 12.100 3.331 -8.322 1.00 82.31 200 GLY A N 1
ATOM 1542 C CA . GLY A 1 200 ? 12.343 3.491 -6.883 1.00 82.31 200 GLY A CA 1
ATOM 1543 C C . GLY A 1 200 ? 11.167 4.086 -6.103 1.00 82.31 200 GLY A C 1
ATOM 1544 O O . GLY A 1 200 ? 11.247 4.161 -4.876 1.00 82.31 200 GLY A O 1
ATOM 1545 N N . THR A 1 201 ? 10.076 4.430 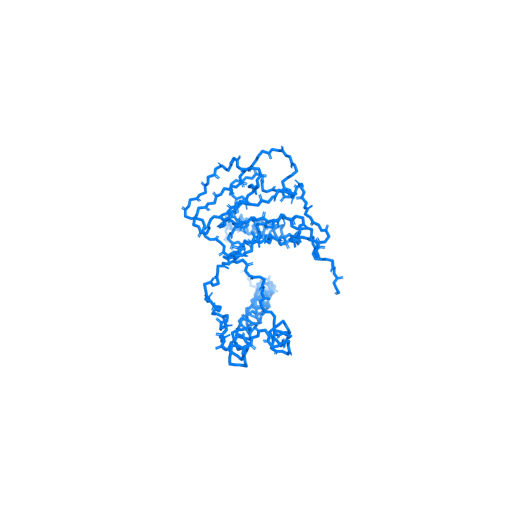-6.788 1.00 87.12 201 THR A N 1
ATOM 1546 C CA . THR A 1 201 ? 8.826 4.884 -6.178 1.00 87.12 201 THR A CA 1
ATOM 1547 C C . THR A 1 201 ? 7.816 3.736 -6.118 1.00 87.12 201 THR A C 1
ATOM 1549 O O . THR A 1 201 ? 7.693 2.931 -7.042 1.00 87.12 201 THR A O 1
ATOM 1552 N N . TYR A 1 202 ? 7.084 3.656 -5.013 1.00 88.56 202 TYR A N 1
ATOM 1553 C CA . TYR A 1 202 ? 6.006 2.710 -4.762 1.00 88.56 202 TYR A CA 1
ATOM 1554 C C . TYR A 1 202 ? 4.682 3.452 -4.856 1.00 88.56 202 TYR A C 1
ATOM 1556 O O . TYR A 1 202 ? 4.484 4.459 -4.183 1.00 88.56 202 TYR A O 1
ATOM 1564 N N . ARG A 1 203 ? 3.761 2.961 -5.678 1.00 91.50 203 ARG A N 1
ATOM 1565 C CA . ARG A 1 203 ? 2.425 3.556 -5.795 1.00 91.50 203 ARG A CA 1
ATOM 1566 C C . ARG A 1 203 ? 1.455 2.893 -4.845 1.00 91.50 203 ARG A C 1
ATOM 1568 O O . ARG A 1 203 ? 1.476 1.671 -4.727 1.00 91.50 203 ARG A O 1
ATOM 1575 N N . PHE A 1 204 ? 0.570 3.672 -4.245 1.00 91.56 204 PHE A N 1
ATOM 1576 C CA . PHE A 1 204 ? -0.552 3.123 -3.504 1.00 91.56 204 PHE A CA 1
ATOM 1577 C C . PHE A 1 204 ? -1.752 2.990 -4.445 1.00 91.56 204 PHE A C 1
ATOM 1579 O O . PHE A 1 204 ? -2.244 3.997 -4.934 1.00 91.56 204 PHE A O 1
ATOM 1586 N N . CYS A 1 205 ? -2.200 1.768 -4.731 1.00 91.88 205 CYS A N 1
ATOM 1587 C CA . CYS A 1 205 ? -3.223 1.522 -5.749 1.00 91.88 205 CYS A CA 1
ATOM 1588 C C . CYS A 1 205 ? -4.562 1.083 -5.136 1.00 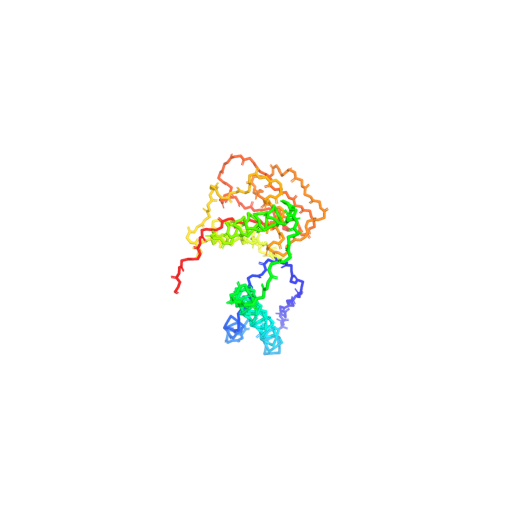91.88 205 CYS A C 1
ATOM 1590 O O . CYS A 1 205 ? -4.590 0.033 -4.482 1.00 91.88 205 CYS A O 1
ATOM 1592 N N . PRO A 1 206 ? -5.666 1.818 -5.374 1.00 91.12 206 PRO A N 1
ATOM 1593 C CA . PRO A 1 206 ? -7.005 1.430 -4.954 1.00 91.12 206 PRO A CA 1
ATOM 1594 C C . PRO A 1 206 ? -7.546 0.356 -5.902 1.00 91.12 206 PRO A C 1
ATOM 1596 O O . PRO A 1 206 ? -8.161 0.640 -6.931 1.00 91.12 206 PRO A O 1
ATOM 1599 N N . CYS A 1 207 ? -7.283 -0.903 -5.573 1.00 88.56 207 CYS A N 1
ATOM 1600 C CA . CYS A 1 207 ? -7.870 -2.017 -6.303 1.00 88.56 207 CYS A CA 1
ATOM 1601 C C . CYS A 1 207 ? -9.329 -2.220 -5.886 1.00 88.56 207 CYS A C 1
ATOM 1603 O O . CYS A 1 207 ? -9.667 -2.039 -4.712 1.00 88.56 207 CYS A O 1
ATOM 1605 N N . ASN A 1 208 ? -10.173 -2.648 -6.826 1.00 83.75 208 ASN A N 1
ATOM 1606 C CA . ASN A 1 208 ? -11.493 -3.164 -6.479 1.00 83.75 208 ASN A CA 1
ATOM 1607 C C . ASN A 1 208 ? -11.343 -4.409 -5.583 1.00 83.75 208 ASN A C 1
ATOM 1609 O O . ASN A 1 208 ? -10.266 -5.007 -5.492 1.00 83.75 208 ASN A O 1
ATOM 1613 N N . SER A 1 209 ? -12.390 -4.738 -4.824 1.00 73.38 209 SER A N 1
ATOM 1614 C CA . SER A 1 209 ? -12.374 -5.867 -3.886 1.00 73.38 209 SER A CA 1
ATOM 1615 C C . SER A 1 209 ? -11.902 -7.155 -4.562 1.00 73.38 209 SER A C 1
ATOM 1617 O O . SER A 1 209 ? -12.136 -7.347 -5.755 1.00 73.38 209 SER A O 1
ATOM 1619 N N . ASP A 1 210 ? -11.263 -8.047 -3.795 1.00 55.12 210 ASP A N 1
ATOM 1620 C CA . ASP A 1 210 ? -10.909 -9.375 -4.298 1.00 55.12 210 ASP A CA 1
ATOM 1621 C C . ASP A 1 210 ? -12.151 -10.028 -4.902 1.00 55.12 210 ASP A C 1
ATOM 1623 O O . ASP A 1 210 ? -13.186 -10.131 -4.242 1.00 55.12 210 ASP A O 1
ATOM 1627 N N . ARG A 1 211 ? -12.044 -10.443 -6.167 1.00 50.12 211 ARG A N 1
ATOM 1628 C CA . ARG A 1 211 ? -13.028 -11.311 -6.804 1.00 50.12 211 ARG A CA 1
ATOM 1629 C C . ARG A 1 211 ? -13.089 -12.550 -5.919 1.00 50.12 211 ARG A C 1
ATOM 1631 O O . ARG A 1 211 ? -12.102 -13.282 -5.882 1.00 50.12 211 ARG A O 1
ATOM 1638 N N . GLU A 1 212 ? -14.148 -12.691 -5.118 1.00 39.00 212 GLU A N 1
ATOM 1639 C CA . GLU A 1 212 ? -14.264 -13.789 -4.154 1.00 39.00 212 GLU A CA 1
ATOM 1640 C C . GLU A 1 212 ? -13.920 -15.106 -4.869 1.00 39.00 212 GLU A C 1
ATOM 1642 O O . GLU A 1 212 ? -14.558 -15.463 -5.863 1.00 39.00 212 GLU A O 1
ATOM 1647 N N . LEU A 1 213 ? -12.833 -15.746 -4.421 1.00 34.16 213 LEU A N 1
ATOM 1648 C CA . LEU A 1 213 ? -12.389 -17.065 -4.872 1.00 34.16 213 LEU A CA 1
ATOM 1649 C C . LEU A 1 213 ? -13.187 -18.152 -4.157 1.00 34.16 213 LEU A C 1
ATOM 1651 O O . LEU A 1 213 ? -13.306 -18.056 -2.914 1.00 34.16 213 LEU A O 1
#

Sequence (213 aa):
MWEAGIRMETNYRACSFPITPDRITNLWQTGKVSKDTATQEYMRAKKHVKAYLDNVEFHSRFETNFALASLGAIAFARSPHQVAPTVPWRRSSFLRIQKLMEISLKVSRVAGAGFGMVCSGSDVGQEPRSCEHTCAARDGCSEENWPQSEEEFKDIAKLAGQECSTVQEGGAKYDPSTDGRHCGWSGPEGQRCAEAGDSGTYRFCPCNSDREL